Protein AF-0000000082830846 (afdb_homodimer)

Foldseek 3Di:
DWKKKKDFFFDPPCLVVCVVCVVVQVVLLVVQVVVVFWPDKDWAAPDPVDSVSDGRGMMTMGHDPDPVRVVVSVVPRSCVVVRGTPDMDMDTDDDPPPDD/DWKKKKDFFFDPPCLVVCVVCVVVQVVLLVVQVVVVFWPDKDWAAPDPVDSVSDGRGMMTMGHDPDPVRVVVSVVPRSCVVSRGTPDMDMDTDDDPPPDD

Organism: Acinetobacter baumannii (strain ATCC 19606 / DSM 30007 / JCM 6841 / CCUG 19606 / CIP 70.34 / NBRC 109757 / NCIMB 12457 / NCTC 12156 / 81) (NCBI:txid575584)

Secondary structure (DSSP, 8-state):
--EEEEEEEEPTT-HHHHHHHHHHHHHHHHHHHHTT-EEEEEEEES-TT-GGG-EEEEEEEEE-S-HHHHHHHHTT-HHHHTT-EEEEEEEEEEEEES--/--EEEEEEEEPTT-HHHHHHHHHHHHHHHHHHHHTT-EEEEEEEES-TT-GGG-EEEEEEEEE-S-HHHHHHHHTT-HHHHTT-EEEEEEEEEEEEES--

Structure (mmCIF, N/CA/C/O backbone):
data_AF-0000000082830846-model_v1
#
loop_
_entity.id
_entity.type
_entity.pdbx_description
1 polymer 'Protein YciI'
#
loop_
_atom_site.group_PDB
_atom_site.id
_atom_site.type_symbol
_atom_site.label_atom_id
_atom_site.label_alt_id
_atom_site.label_comp_id
_atom_site.label_asym_id
_atom_site.label_entity_id
_atom_site.label_seq_id
_atom_site.pdbx_PDB_ins_code
_atom_site.Cartn_x
_atom_site.Cartn_y
_atom_site.Cartn_z
_atom_site.occupancy
_atom_site.B_iso_or_equiv
_atom_site.auth_seq_id
_atom_site.auth_comp_id
_atom_site.auth_asym_id
_atom_site.auth_atom_id
_atom_site.pdbx_PD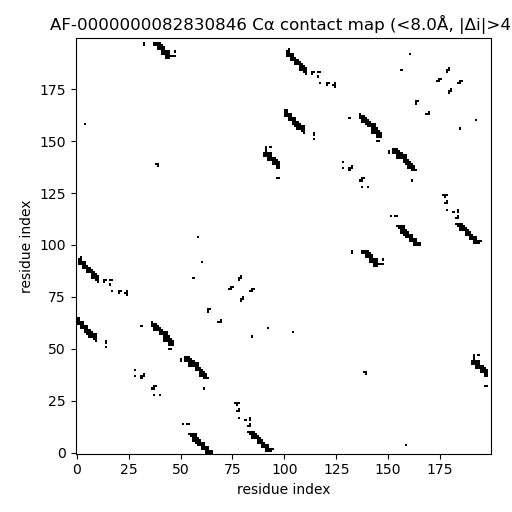B_model_num
ATOM 1 N N . MET A 1 1 ? -18.219 0.379 -0.96 1 91.88 1 MET A N 1
ATOM 2 C CA . MET A 1 1 ? -17.562 -0.748 -0.304 1 91.88 1 MET A CA 1
ATOM 3 C C . MET A 1 1 ? -16.219 -0.328 0.28 1 91.88 1 MET A C 1
ATOM 5 O O . MET A 1 1 ? -15.523 0.511 -0.295 1 91.88 1 MET A O 1
ATOM 9 N N . PRO A 1 2 ? -15.875 -0.904 1.465 1 97.12 2 PRO A N 1
ATOM 10 C CA . PRO A 1 2 ? -14.625 -0.473 2.082 1 97.12 2 PRO A CA 1
ATOM 11 C C . PRO A 1 2 ? -13.391 -0.946 1.311 1 97.12 2 PRO A C 1
ATOM 13 O O . PRO A 1 2 ? -13.469 -1.92 0.557 1 97.12 2 PRO A O 1
ATOM 16 N N . PHE A 1 3 ? -12.352 -0.237 1.434 1 98.38 3 PHE A N 1
ATOM 17 C CA . PHE A 1 3 ? -11.047 -0.616 0.893 1 98.38 3 PHE A CA 1
ATOM 18 C C . PHE A 1 3 ? -10.172 -1.23 1.977 1 98.38 3 PHE A C 1
ATOM 20 O O . PHE A 1 3 ? -10.336 -0.928 3.16 1 98.38 3 PHE A O 1
ATOM 27 N N . PHE A 1 4 ? -9.273 -2.043 1.55 1 98.88 4 PHE A N 1
ATOM 28 C CA . PHE A 1 4 ? -8.266 -2.656 2.408 1 98.88 4 PHE A CA 1
ATOM 29 C C . PHE A 1 4 ? -6.891 -2.59 1.76 1 98.88 4 PHE A C 1
ATOM 31 O O . PHE A 1 4 ? -6.77 -2.691 0.537 1 98.88 4 PHE A O 1
ATOM 38 N N . VAL A 1 5 ? -5.906 -2.465 2.562 1 98.94 5 VAL A N 1
ATOM 39 C CA . VAL A 1 5 ? -4.535 -2.625 2.094 1 98.94 5 VAL A CA 1
ATOM 40 C C . VAL A 1 5 ? -3.932 -3.898 2.686 1 98.94 5 VAL A C 1
ATOM 42 O O . VAL A 1 5 ? -4.082 -4.168 3.879 1 98.94 5 VAL A O 1
ATOM 45 N N . LEU A 1 6 ? -3.385 -4.676 1.824 1 98.94 6 LEU A N 1
ATOM 46 C CA . LEU A 1 6 ? -2.666 -5.891 2.195 1 98.94 6 LEU A CA 1
ATOM 47 C C . LEU A 1 6 ? -1.16 -5.695 2.043 1 98.94 6 LEU A C 1
ATOM 49 O O . LEU A 1 6 ? -0.681 -5.34 0.965 1 98.94 6 LEU A O 1
ATOM 53 N N . SER A 1 7 ? -0.448 -5.871 3.098 1 98.88 7 SER A N 1
ATOM 54 C CA . SER A 1 7 ? 1.007 -5.977 3.078 1 98.88 7 SER A CA 1
ATOM 55 C C . SER A 1 7 ? 1.458 -7.422 3.264 1 98.88 7 SER A C 1
ATOM 57 O O . SER A 1 7 ? 1.344 -7.977 4.359 1 98.88 7 SER A O 1
ATOM 59 N N . CYS A 1 8 ? 1.99 -7.969 2.256 1 98.88 8 CYS A N 1
ATOM 60 C CA . CYS A 1 8 ? 2.338 -9.383 2.25 1 98.88 8 CYS A CA 1
ATOM 61 C C . CYS A 1 8 ? 3.848 -9.578 2.33 1 98.88 8 CYS A C 1
ATOM 63 O O . CYS A 1 8 ? 4.602 -8.93 1.603 1 98.88 8 CYS A O 1
ATOM 65 N N . THR A 1 9 ? 4.234 -10.477 3.174 1 98.81 9 THR A N 1
ATOM 66 C CA . THR A 1 9 ? 5.648 -10.789 3.336 1 98.81 9 THR A CA 1
ATOM 67 C C . THR A 1 9 ? 5.965 -12.172 2.766 1 98.81 9 THR A C 1
ATOM 69 O O . THR A 1 9 ? 5.273 -13.148 3.068 1 98.81 9 THR A O 1
ATOM 72 N N . ASP A 1 10 ? 7.039 -12.227 1.996 1 98.75 10 ASP A N 1
ATOM 73 C CA . ASP A 1 10 ? 7.438 -13.5 1.418 1 98.75 10 ASP A CA 1
ATOM 74 C C . ASP A 1 10 ? 8.297 -14.305 2.393 1 98.75 10 ASP A C 1
ATOM 76 O O . ASP A 1 10 ? 9.109 -13.727 3.129 1 98.75 10 ASP A O 1
ATOM 80 N N . ASN A 1 11 ? 8.18 -15.656 2.328 1 98.5 11 ASN A N 1
ATOM 81 C CA . ASN A 1 11 ? 9.172 -16.547 2.912 1 98.5 11 ASN A CA 1
ATOM 82 C C . ASN A 1 11 ? 10.477 -16.516 2.121 1 98.5 11 ASN A C 1
ATOM 84 O O . ASN A 1 11 ? 10.469 -16.359 0.899 1 98.5 11 ASN A O 1
ATOM 88 N N . GLU A 1 12 ? 11.547 -16.719 2.885 1 96.75 12 GLU A N 1
ATOM 89 C CA . GLU A 1 12 ? 12.812 -16.891 2.186 1 96.75 12 GLU A CA 1
ATOM 90 C C . GLU A 1 12 ? 12.812 -18.203 1.384 1 96.75 12 GLU A C 1
ATOM 92 O O . GLU A 1 12 ? 12.148 -19.172 1.759 1 96.75 12 GLU A O 1
ATOM 97 N N . GLY A 1 13 ? 13.477 -18.219 0.254 1 96.06 13 GLY A N 1
ATOM 98 C CA . GLY A 1 13 ? 13.68 -19.422 -0.523 1 96.06 13 GLY A CA 1
ATOM 99 C C . GLY A 1 13 ? 12.469 -19.812 -1.347 1 96.06 13 GLY A C 1
ATOM 100 O O . GLY A 1 13 ? 12.312 -20.984 -1.707 1 96.06 13 GLY A O 1
ATOM 101 N N . THR A 1 14 ? 11.602 -18.875 -1.587 1 97.56 14 THR A N 1
ATOM 102 C CA . THR A 1 14 ? 10.375 -19.234 -2.293 1 97.56 14 THR A CA 1
ATOM 103 C C . THR A 1 14 ? 10.352 -18.594 -3.682 1 97.56 14 THR A C 1
ATOM 105 O O . THR A 1 14 ? 9.297 -18.562 -4.328 1 97.56 14 THR A O 1
ATOM 108 N N . LEU A 1 15 ? 11.469 -18.125 -4.133 1 97.81 15 LEU A N 1
ATOM 109 C CA . LEU A 1 15 ? 11.531 -17.406 -5.398 1 97.81 15 LEU A CA 1
ATOM 110 C C . LEU A 1 15 ? 11.023 -18.266 -6.543 1 97.81 15 LEU A C 1
ATOM 112 O O . LEU A 1 15 ? 10.188 -17.812 -7.34 1 97.81 15 LEU A O 1
ATOM 116 N N . GLU A 1 16 ? 11.516 -19.5 -6.672 1 97.5 16 GLU A N 1
ATOM 117 C CA . GLU A 1 16 ? 11.125 -20.391 -7.762 1 97.5 16 GLU A CA 1
ATOM 118 C C . GLU A 1 16 ? 9.617 -20.641 -7.746 1 97.5 16 GLU A C 1
ATOM 120 O O . GLU A 1 16 ? 8.961 -20.594 -8.789 1 97.5 16 GLU A O 1
ATOM 125 N N . LYS A 1 17 ? 9.07 -20.938 -6.574 1 97.94 17 LYS A N 1
ATOM 126 C CA . LYS A 1 17 ? 7.633 -21.156 -6.445 1 97.94 17 LYS A CA 1
ATOM 127 C C . LYS A 1 17 ? 6.852 -19.891 -6.816 1 97.94 17 LYS A C 1
ATOM 129 O O . LYS A 1 17 ? 5.82 -19.969 -7.484 1 97.94 17 LYS A O 1
ATOM 134 N N . ARG A 1 18 ? 7.281 -18.719 -6.359 1 98.44 18 ARG A N 1
ATOM 135 C CA . ARG A 1 18 ? 6.633 -17.453 -6.652 1 98.44 18 ARG A CA 1
ATOM 136 C C . ARG A 1 18 ? 6.512 -17.234 -8.156 1 98.44 18 ARG A C 1
ATOM 138 O O . ARG A 1 18 ? 5.434 -16.891 -8.656 1 98.44 18 ARG A O 1
ATOM 145 N N . LEU A 1 19 ? 7.641 -17.453 -8.844 1 97.19 19 LEU A N 1
ATOM 146 C CA . LEU A 1 19 ? 7.648 -17.25 -10.289 1 97.19 19 LEU A CA 1
ATOM 147 C C . LEU A 1 19 ? 6.742 -18.266 -10.977 1 97.19 19 LEU A C 1
ATOM 149 O O . LEU A 1 19 ? 6.078 -17.938 -11.961 1 97.19 19 LEU A O 1
ATOM 153 N N . ALA A 1 20 ? 6.727 -19.438 -10.453 1 98 20 ALA A N 1
ATOM 154 C CA . ALA A 1 20 ? 5.949 -20.516 -11.055 1 98 20 ALA A CA 1
ATOM 155 C C . ALA A 1 20 ? 4.453 -20.234 -10.977 1 98 20 ALA A C 1
ATOM 157 O O . ALA A 1 20 ? 3.709 -20.531 -11.914 1 98 20 ALA A O 1
ATOM 158 N N . VAL A 1 21 ? 3.955 -19.641 -9.898 1 98.25 21 VAL A N 1
ATOM 159 C CA . VAL A 1 21 ? 2.512 -19.5 -9.742 1 98.25 21 VAL A CA 1
ATOM 160 C C . VAL A 1 21 ? 2.109 -18.047 -9.969 1 98.25 21 VAL A C 1
ATOM 162 O O . VAL A 1 21 ? 0.935 -17.688 -9.836 1 98.25 21 VAL A O 1
ATOM 165 N N . ARG A 1 22 ? 2.992 -17.203 -10.336 1 98.19 22 ARG A N 1
ATOM 166 C CA . ARG A 1 22 ? 2.723 -15.789 -10.578 1 98.19 22 ARG A CA 1
ATOM 167 C C . ARG A 1 22 ? 1.592 -15.617 -11.586 1 98.19 22 ARG A C 1
ATOM 169 O O . ARG A 1 22 ? 0.692 -14.797 -11.383 1 98.19 22 ARG A O 1
ATOM 176 N N . PRO A 1 23 ? 1.581 -16.422 -12.727 1 98.5 23 PRO A N 1
ATOM 177 C CA . PRO A 1 23 ? 0.479 -16.219 -13.68 1 98.5 23 PRO A CA 1
ATOM 178 C C . PRO A 1 23 ? -0.892 -16.422 -13.031 1 98.5 23 PRO A C 1
ATOM 180 O O . PRO A 1 23 ? -1.822 -15.656 -13.32 1 98.5 23 PRO A O 1
ATOM 183 N N . GLN A 1 24 ? -1.045 -17.375 -12.18 1 98.62 24 GLN A N 1
ATOM 184 C CA . GLN A 1 24 ? -2.309 -17.594 -11.484 1 98.62 24 GLN A CA 1
ATOM 185 C C . GLN A 1 24 ? -2.648 -16.422 -10.578 1 98.62 24 GLN A C 1
ATOM 187 O O . GLN A 1 24 ? -3.801 -15.984 -10.523 1 98.62 24 GLN A O 1
ATOM 192 N N . HIS A 1 25 ? -1.665 -15.945 -9.828 1 98.75 25 HIS A N 1
ATOM 193 C CA . HIS A 1 25 ? -1.831 -14.789 -8.969 1 98.75 25 HIS A CA 1
ATOM 194 C C . HIS A 1 25 ? -2.283 -13.57 -9.758 1 98.75 25 HIS A C 1
ATOM 196 O O . HIS A 1 25 ? -3.242 -12.891 -9.383 1 98.75 25 HIS A O 1
ATOM 202 N N . ILE A 1 26 ? -1.667 -13.305 -10.844 1 98.69 26 ILE A N 1
ATOM 203 C CA . ILE A 1 26 ? -1.955 -12.141 -11.672 1 98.69 26 ILE A CA 1
ATOM 204 C C . ILE A 1 26 ? -3.363 -12.25 -12.25 1 98.69 26 ILE A C 1
ATOM 206 O O . ILE A 1 26 ? -4.078 -11.25 -12.359 1 98.69 26 ILE A O 1
ATOM 210 N N . GLU A 1 27 ? -3.738 -13.445 -12.672 1 98.62 27 GLU A N 1
ATOM 211 C CA . GLU A 1 27 ? -5.082 -13.648 -13.203 1 98.62 27 GLU A CA 1
ATOM 212 C C . GLU A 1 27 ? -6.145 -13.258 -12.18 1 98.62 27 GLU A C 1
ATOM 214 O O . GLU A 1 27 ? -7.16 -12.656 -12.531 1 98.62 27 GLU A O 1
ATOM 219 N N . ARG A 1 28 ? -5.973 -13.633 -10.984 1 98.62 28 ARG A N 1
ATOM 220 C CA . ARG A 1 28 ? -6.914 -13.281 -9.922 1 98.62 28 ARG A CA 1
ATOM 221 C C . ARG A 1 28 ? -6.969 -11.766 -9.727 1 98.62 28 ARG A C 1
ATOM 223 O O . ARG A 1 28 ? -8.047 -11.203 -9.523 1 98.62 28 ARG A O 1
ATOM 230 N N . LEU A 1 29 ? -5.809 -11.125 -9.727 1 98.69 29 LEU A N 1
ATOM 231 C CA . LEU A 1 29 ? -5.77 -9.672 -9.617 1 98.69 29 LEU A CA 1
ATOM 232 C C . LEU A 1 29 ? -6.445 -9.008 -10.812 1 98.69 29 LEU A C 1
ATOM 234 O O . LEU A 1 29 ? -7.137 -8 -10.664 1 98.69 29 LEU A O 1
ATOM 238 N N . GLN A 1 30 ? -6.246 -9.617 -12.016 1 98.75 30 GLN A N 1
ATOM 239 C CA . GLN A 1 30 ? -6.902 -9.102 -13.211 1 98.75 30 GLN A CA 1
ATOM 240 C C . GLN A 1 30 ? -8.422 -9.141 -13.07 1 98.75 30 GLN A C 1
ATOM 242 O O . GLN A 1 30 ? -9.117 -8.211 -13.484 1 98.75 30 GLN A O 1
ATOM 247 N N . LYS A 1 31 ? -8.922 -10.211 -12.555 1 98.5 31 LYS A N 1
ATOM 248 C CA . LYS A 1 31 ? -10.359 -10.32 -12.336 1 98.5 31 LYS A CA 1
ATOM 249 C C . LYS A 1 31 ? -10.859 -9.211 -11.406 1 98.5 31 LYS A C 1
ATOM 251 O O . LYS A 1 31 ? -11.883 -8.578 -11.68 1 98.5 31 LYS A O 1
ATOM 256 N N . LEU A 1 32 ? -10.164 -8.984 -10.281 1 98.31 32 LEU A N 1
ATOM 257 C CA . LEU A 1 32 ? -10.523 -7.898 -9.383 1 98.31 32 LEU A CA 1
ATOM 258 C C . LEU A 1 32 ? -10.492 -6.559 -10.109 1 98.31 32 LEU A C 1
ATOM 260 O O . LEU A 1 32 ? -11.367 -5.715 -9.898 1 98.31 32 LEU A O 1
ATOM 264 N N . ASP A 1 33 ? -9.477 -6.402 -10.891 1 98.38 33 ASP A N 1
ATOM 265 C CA . ASP A 1 33 ? -9.328 -5.16 -11.641 1 98.38 33 ASP A CA 1
ATOM 266 C C . ASP A 1 33 ? -10.492 -4.961 -12.609 1 98.38 33 ASP A C 1
ATOM 268 O O . ASP A 1 33 ? -11.055 -3.867 -12.695 1 98.38 33 ASP A O 1
ATOM 272 N N . ASP A 1 34 ? -10.859 -6.047 -13.289 1 98.31 34 ASP A N 1
ATOM 273 C CA . ASP A 1 34 ? -11.977 -6.008 -14.234 1 98.31 34 ASP A CA 1
ATOM 274 C C . ASP A 1 34 ? -13.273 -5.613 -13.539 1 98.31 34 ASP A C 1
ATOM 276 O O . ASP A 1 34 ? -14.141 -4.984 -14.141 1 98.31 34 ASP A O 1
ATOM 280 N N . GLU A 1 35 ? -13.398 -5.953 -12.352 1 98.06 35 GLU A N 1
ATOM 281 C CA . GLU A 1 35 ? -14.586 -5.656 -11.57 1 98.06 35 GLU A CA 1
ATOM 282 C C . GLU A 1 35 ? -14.516 -4.258 -10.961 1 98.06 35 GLU A C 1
ATOM 284 O O . GLU A 1 35 ? -15.453 -3.818 -10.281 1 98.06 35 GLU A O 1
ATOM 289 N N . GLY A 1 36 ? -13.406 -3.588 -11.125 1 97.25 36 GLY A N 1
ATOM 290 C CA . GLY A 1 36 ? -13.227 -2.252 -10.578 1 97.25 36 GLY A CA 1
ATOM 291 C C . GLY A 1 36 ? -12.922 -2.252 -9.086 1 97.25 36 GLY A C 1
ATOM 292 O O . GLY A 1 36 ? -13.148 -1.249 -8.406 1 97.25 36 GLY A O 1
ATOM 293 N N . ARG A 1 37 ? -12.391 -3.369 -8.547 1 98.44 37 ARG A N 1
ATOM 294 C CA . ARG A 1 37 ? -12.227 -3.516 -7.102 1 98.44 37 ARG A CA 1
ATOM 295 C C . ARG A 1 37 ? -10.75 -3.531 -6.719 1 98.44 37 ARG A C 1
ATOM 297 O O . ARG A 1 37 ? -10.398 -3.895 -5.594 1 98.44 37 ARG A O 1
ATOM 304 N N . LEU A 1 38 ? -9.875 -3.289 -7.648 1 98.75 38 LEU A N 1
ATOM 305 C CA . LEU A 1 38 ? -8.43 -3.23 -7.422 1 98.75 38 LEU A CA 1
ATOM 306 C C . LEU A 1 38 ? -7.902 -1.818 -7.656 1 98.75 38 LEU A C 1
ATOM 308 O O . LEU A 1 38 ? -7.953 -1.308 -8.773 1 98.75 38 LEU A O 1
ATOM 312 N N . VAL A 1 39 ? -7.418 -1.24 -6.602 1 98.69 39 VAL A N 1
ATOM 313 C CA . VAL A 1 39 ? -6.898 0.119 -6.703 1 98.69 39 VAL A CA 1
ATOM 314 C C . VAL A 1 39 ? -5.453 0.086 -7.191 1 98.69 39 VAL A C 1
ATOM 316 O O . VAL A 1 39 ? -5.078 0.837 -8.094 1 98.69 39 VAL A O 1
ATOM 319 N N . ALA A 1 40 ? -4.637 -0.802 -6.598 1 98.81 40 ALA A N 1
ATOM 320 C CA . ALA A 1 40 ? -3.23 -0.958 -6.953 1 98.81 40 ALA A CA 1
ATOM 321 C C . ALA A 1 40 ? -2.684 -2.295 -6.457 1 98.81 40 ALA A C 1
ATOM 323 O O . ALA A 1 40 ? -3.141 -2.818 -5.438 1 98.81 40 ALA A O 1
ATOM 324 N N . ALA A 1 41 ? -1.771 -2.781 -7.086 1 98.88 41 ALA A N 1
ATOM 325 C CA . ALA A 1 41 ? -1.082 -4.004 -6.691 1 98.88 41 ALA A CA 1
ATOM 326 C C . ALA A 1 41 ? 0.31 -4.078 -7.312 1 98.88 41 ALA A C 1
ATOM 328 O O . ALA A 1 41 ? 0.504 -3.672 -8.461 1 98.88 41 ALA A O 1
ATOM 329 N N . GLY A 1 42 ? 1.259 -4.676 -6.617 1 98.62 42 GLY A N 1
ATOM 330 C CA . GLY A 1 42 ? 2.609 -4.859 -7.121 1 98.62 42 GLY A CA 1
ATOM 331 C C . GLY A 1 42 ? 3.51 -5.609 -6.156 1 98.62 42 GLY A C 1
ATOM 332 O O . GLY A 1 42 ? 3.174 -5.77 -4.98 1 98.62 42 GLY A O 1
ATOM 333 N N . ALA A 1 43 ? 4.598 -6.043 -6.676 1 98.5 43 ALA A N 1
ATOM 334 C CA . ALA A 1 43 ? 5.602 -6.738 -5.875 1 98.5 43 ALA A CA 1
ATOM 335 C C . ALA A 1 43 ? 6.641 -5.766 -5.328 1 98.5 43 ALA A C 1
ATOM 337 O O . ALA A 1 43 ? 6.793 -4.656 -5.848 1 98.5 43 ALA A O 1
ATOM 338 N N . MET A 1 44 ? 7.32 -6.152 -4.254 1 98.75 44 MET A N 1
ATOM 339 C CA . MET A 1 44 ? 8.414 -5.395 -3.65 1 98.75 44 MET A CA 1
ATOM 340 C C . MET A 1 44 ? 9.734 -6.133 -3.799 1 98.75 44 MET A C 1
ATOM 342 O O . MET A 1 44 ? 10.148 -6.863 -2.896 1 98.75 44 MET A O 1
ATOM 346 N N . PRO A 1 45 ? 10.414 -5.902 -4.871 1 98.44 45 PRO A N 1
ATOM 347 C CA . PRO A 1 45 ? 11.672 -6.625 -5.105 1 98.44 45 PRO A CA 1
ATOM 348 C C . PRO A 1 45 ? 12.781 -6.199 -4.156 1 98.44 45 PRO A C 1
ATOM 350 O O . PRO A 1 45 ? 12.891 -5.02 -3.807 1 98.44 45 PRO A O 1
ATOM 353 N N . LYS A 1 46 ? 13.656 -7.098 -3.789 1 98.12 46 LYS A N 1
ATOM 354 C CA . LYS A 1 46 ? 14.812 -6.789 -2.951 1 98.12 46 LYS A CA 1
ATOM 355 C C . LYS A 1 46 ? 15.852 -5.98 -3.723 1 98.12 46 LYS A C 1
ATOM 357 O O . LYS A 1 46 ? 16.547 -5.137 -3.148 1 98.12 46 LYS A O 1
ATOM 362 N N . ASP A 1 47 ? 15.891 -6.312 -5.062 1 95.88 47 ASP A N 1
ATOM 363 C CA . ASP A 1 47 ? 16.688 -5.57 -6.035 1 95.88 47 ASP A CA 1
ATOM 364 C C . ASP A 1 47 ? 15.906 -5.332 -7.324 1 95.88 47 ASP A C 1
ATOM 366 O O . ASP A 1 47 ? 15.641 -6.27 -8.078 1 95.88 47 ASP A O 1
ATOM 370 N N . PRO A 1 48 ? 15.57 -4.102 -7.574 1 92.56 48 PRO A N 1
ATOM 371 C CA . PRO A 1 48 ? 14.758 -3.811 -8.758 1 92.56 48 PRO A CA 1
ATOM 372 C C . PRO A 1 48 ? 15.453 -4.199 -10.062 1 92.56 48 PRO A C 1
ATOM 374 O O . PRO A 1 48 ? 14.797 -4.359 -11.094 1 92.56 48 PRO A O 1
ATOM 377 N N . ASN A 1 49 ? 16.719 -4.359 -9.961 1 91.94 49 ASN A N 1
ATOM 378 C CA . ASN A 1 49 ? 17.469 -4.645 -11.18 1 91.94 49 ASN A CA 1
ATOM 379 C C . ASN A 1 49 ? 17.812 -6.129 -11.297 1 91.94 49 ASN A C 1
ATOM 381 O O . ASN A 1 49 ? 18.406 -6.559 -12.281 1 91.94 49 ASN A O 1
ATOM 385 N N . ASP A 1 50 ? 17.406 -6.945 -10.281 1 94.25 50 ASP A N 1
ATOM 386 C CA . ASP A 1 50 ? 17.719 -8.375 -10.273 1 94.25 50 ASP A CA 1
ATOM 387 C C . ASP A 1 50 ? 16.562 -9.18 -9.68 1 94.25 50 ASP A C 1
ATOM 389 O O . ASP A 1 50 ? 16.5 -9.398 -8.469 1 94.25 50 ASP A O 1
ATOM 393 N N . PRO A 1 51 ? 15.75 -9.711 -10.508 1 88.31 51 PRO A N 1
ATOM 394 C CA . PRO A 1 51 ? 14.625 -10.5 -10.008 1 88.31 51 PRO A CA 1
ATOM 395 C C . PRO A 1 51 ? 15.062 -11.719 -9.203 1 88.31 51 PRO A C 1
ATOM 397 O O . PRO A 1 51 ? 14.305 -12.234 -8.375 1 88.31 51 PRO A O 1
ATOM 400 N N . GLN A 1 52 ? 16.25 -12.156 -9.406 1 94.31 52 GLN A N 1
ATOM 401 C CA . GLN A 1 52 ? 16.734 -13.359 -8.719 1 94.31 52 GLN A CA 1
ATOM 402 C C . GLN A 1 52 ? 17.062 -13.055 -7.262 1 94.31 52 GLN A C 1
ATOM 404 O O . GLN A 1 52 ? 17.234 -13.977 -6.461 1 94.31 52 GLN A O 1
ATOM 409 N N . ALA A 1 53 ? 17.141 -11.789 -6.965 1 96.69 53 ALA A N 1
ATOM 410 C CA . ALA A 1 53 ? 17.422 -11.414 -5.578 1 96.69 53 ALA A CA 1
ATOM 411 C C . ALA A 1 53 ? 16.219 -11.703 -4.684 1 96.69 53 ALA A C 1
ATOM 413 O O . ALA A 1 53 ? 16.328 -11.688 -3.457 1 96.69 53 ALA A O 1
ATOM 414 N N . GLY A 1 54 ? 15.07 -11.883 -5.285 1 97.56 54 GLY A N 1
ATOM 415 C CA . GLY A 1 54 ? 13.875 -12.211 -4.527 1 97.56 54 GLY A CA 1
ATOM 416 C C . GLY A 1 54 ? 13.016 -11 -4.215 1 97.56 54 GLY A C 1
ATOM 417 O O . GLY A 1 54 ? 13.211 -9.93 -4.789 1 97.56 54 GLY A O 1
ATOM 418 N N . PHE A 1 55 ? 12.102 -11.25 -3.391 1 98.56 55 PHE A N 1
ATOM 419 C CA . PHE A 1 55 ? 11.109 -10.227 -3.061 1 98.56 55 PHE A CA 1
ATOM 420 C C . PHE A 1 55 ? 10.914 -10.133 -1.553 1 98.56 55 PHE A C 1
ATOM 422 O O . PHE A 1 55 ? 10.961 -11.148 -0.852 1 98.56 55 PHE A O 1
ATOM 429 N N . TYR A 1 56 ? 10.648 -8.93 -1.121 1 98.69 56 TYR A N 1
ATOM 430 C CA . TYR A 1 56 ? 10.18 -8.742 0.249 1 98.69 56 TYR A CA 1
ATOM 431 C C . TYR A 1 5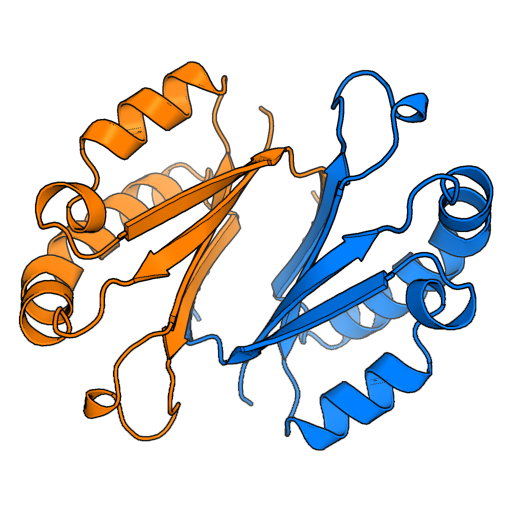6 ? 8.75 -9.234 0.405 1 98.69 56 TYR A C 1
ATOM 433 O O . TYR A 1 56 ? 8.352 -9.688 1.48 1 98.69 56 TYR A O 1
ATOM 441 N N . GLY A 1 57 ? 7.98 -9.102 -0.643 1 98.69 57 GLY A N 1
ATOM 442 C CA . GLY A 1 57 ? 6.555 -9.391 -0.654 1 98.69 57 GLY A CA 1
ATOM 443 C C . GLY A 1 57 ? 5.781 -8.555 -1.65 1 98.69 57 GLY A C 1
ATOM 444 O O . GLY A 1 57 ? 6.266 -8.281 -2.75 1 98.69 57 GLY A O 1
ATOM 445 N N . SER A 1 58 ? 4.535 -8.219 -1.28 1 98.88 58 SER A N 1
ATOM 446 C CA . SER A 1 58 ? 3.633 -7.492 -2.166 1 98.88 58 SER A CA 1
ATOM 447 C C . SER A 1 58 ? 2.744 -6.535 -1.383 1 98.88 58 SER A C 1
ATOM 449 O O . SER A 1 58 ? 2.531 -6.715 -0.182 1 98.88 58 SER A O 1
ATOM 451 N N . THR A 1 59 ? 2.363 -5.59 -2.031 1 98.94 59 THR A N 1
ATOM 452 C CA . THR A 1 59 ? 1.308 -4.715 -1.536 1 98.94 59 THR A CA 1
ATOM 453 C C . THR A 1 59 ? 0.133 -4.68 -2.508 1 98.94 59 THR A C 1
ATOM 455 O O . THR A 1 59 ? 0.327 -4.586 -3.723 1 98.94 59 THR A O 1
ATOM 458 N N . MET A 1 60 ? -1.092 -4.766 -1.972 1 98.94 60 MET A N 1
ATOM 459 C CA . MET A 1 60 ? -2.326 -4.66 -2.744 1 98.94 60 MET A CA 1
ATOM 460 C C . MET A 1 60 ? -3.34 -3.773 -2.027 1 98.94 60 MET A C 1
ATOM 462 O O . MET A 1 60 ? -3.473 -3.84 -0.804 1 98.94 60 MET A O 1
ATOM 466 N N . ILE A 1 61 ? -4.039 -2.986 -2.719 1 98.94 61 ILE A N 1
ATOM 467 C CA . ILE A 1 61 ? -5.164 -2.209 -2.217 1 98.94 61 ILE A CA 1
ATOM 468 C C . ILE A 1 61 ? -6.441 -2.615 -2.951 1 98.94 61 ILE A C 1
ATOM 470 O O . ILE A 1 61 ? -6.562 -2.41 -4.16 1 98.94 61 ILE A O 1
ATOM 474 N N . VAL A 1 62 ? -7.359 -3.121 -2.215 1 98.88 62 VAL A N 1
ATOM 475 C CA . VAL A 1 62 ? -8.5 -3.799 -2.824 1 98.88 62 VAL A CA 1
ATOM 476 C C . VAL A 1 62 ? -9.797 -3.332 -2.162 1 98.88 62 VAL A C 1
ATOM 478 O O . VAL A 1 62 ? -9.766 -2.766 -1.066 1 98.88 62 VAL A O 1
ATOM 481 N N . GLU A 1 63 ? -10.852 -3.549 -2.881 1 98.62 63 GLU A N 1
ATOM 482 C CA . GLU A 1 63 ? -12.188 -3.225 -2.4 1 98.62 63 GLU A CA 1
ATOM 483 C C . GLU A 1 63 ? -13.031 -4.484 -2.217 1 98.62 63 GLU A C 1
ATOM 485 O O . GLU A 1 63 ? -13.125 -5.312 -3.125 1 98.62 63 GLU A O 1
ATOM 490 N N . PHE A 1 64 ? -13.578 -4.707 -1.044 1 98.5 64 PHE A N 1
ATOM 491 C CA . PHE A 1 64 ? -14.492 -5.805 -0.737 1 98.5 64 PHE A CA 1
ATOM 492 C C . PHE A 1 64 ? -15.641 -5.324 0.145 1 98.5 64 PHE A C 1
ATOM 494 O O . PHE A 1 64 ? -15.477 -4.387 0.927 1 98.5 64 PHE A O 1
ATOM 501 N N . ASP A 1 65 ? -16.75 -6.027 0.107 1 97.88 65 ASP A N 1
ATOM 502 C CA . ASP A 1 65 ? -17.938 -5.645 0.876 1 97.88 65 ASP A CA 1
ATOM 503 C C . ASP A 1 65 ? -17.672 -5.738 2.377 1 97.88 65 ASP A C 1
ATOM 505 O O . ASP A 1 65 ? -18.172 -4.93 3.156 1 97.88 65 ASP A O 1
ATOM 509 N N . THR A 1 66 ? -16.938 -6.812 2.736 1 97.56 66 THR A N 1
ATOM 510 C CA . THR A 1 66 ? -16.609 -7.051 4.141 1 97.56 66 THR A CA 1
ATOM 511 C C . THR A 1 66 ? -15.219 -7.641 4.289 1 97.56 66 THR A C 1
ATOM 513 O O . THR A 1 66 ? -14.633 -8.125 3.316 1 97.56 66 THR A O 1
ATOM 516 N N . ARG A 1 67 ? -14.703 -7.566 5.477 1 97.56 67 ARG A N 1
ATOM 517 C CA . ARG A 1 67 ? -13.438 -8.227 5.789 1 97.56 67 ARG A CA 1
ATOM 518 C C . ARG A 1 67 ? -13.539 -9.734 5.578 1 97.56 67 ARG A C 1
ATOM 520 O O . ARG A 1 67 ? -12.586 -10.367 5.129 1 97.56 67 ARG A O 1
ATOM 527 N N . GLU A 1 68 ? -14.672 -10.312 5.941 1 98.19 68 GLU A N 1
ATOM 528 C CA . GLU A 1 68 ? -14.883 -11.742 5.766 1 98.19 68 GLU A CA 1
ATOM 529 C C . GLU A 1 68 ? -14.828 -12.133 4.289 1 98.19 68 GLU A C 1
ATOM 531 O O . GLU A 1 68 ? -14.297 -13.188 3.938 1 98.19 68 GLU A O 1
ATOM 536 N N . ALA A 1 69 ? -15.398 -11.289 3.441 1 98.56 69 ALA A N 1
ATOM 537 C CA . ALA A 1 69 ? -15.359 -11.547 2.004 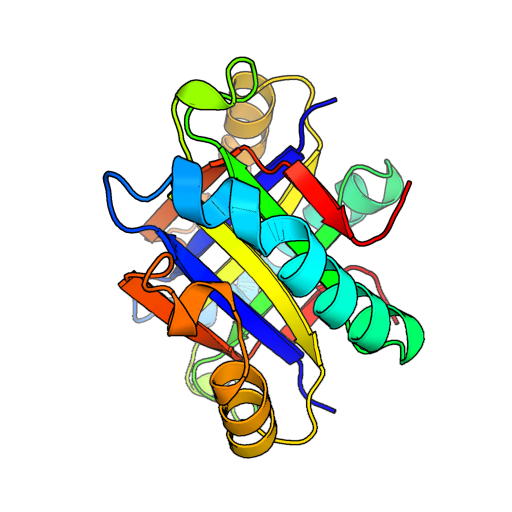1 98.56 69 ALA A CA 1
ATOM 538 C C . ALA A 1 69 ? -13.93 -11.531 1.485 1 98.56 69 ALA A C 1
ATOM 540 O O . ALA A 1 69 ? -13.555 -12.359 0.644 1 98.56 69 ALA A O 1
ATOM 541 N N . LEU A 1 70 ? -13.109 -10.633 1.989 1 98.69 70 LEU A N 1
ATOM 542 C CA . LEU A 1 70 ? -11.703 -10.57 1.628 1 98.69 70 LEU A CA 1
ATOM 543 C C . LEU A 1 70 ? -10.969 -11.828 2.092 1 98.69 70 LEU A C 1
ATOM 545 O O . LEU A 1 70 ? -10.156 -12.391 1.35 1 98.69 70 LEU A O 1
ATOM 549 N N . ASP A 1 71 ? -11.297 -12.258 3.305 1 98.31 71 ASP A N 1
ATOM 550 C CA . ASP A 1 71 ? -10.656 -13.461 3.838 1 98.31 71 ASP A CA 1
ATOM 551 C C . ASP A 1 71 ? -10.984 -14.68 2.982 1 98.31 71 ASP A C 1
ATOM 553 O O . ASP A 1 71 ? -10.125 -15.531 2.748 1 98.31 71 ASP A O 1
ATOM 557 N N . GLU A 1 72 ? -12.211 -14.742 2.566 1 98.31 72 GLU A N 1
ATOM 558 C CA . GLU A 1 72 ? -12.602 -15.836 1.68 1 98.31 72 GLU A CA 1
ATOM 559 C C . GLU A 1 72 ? -11.805 -15.797 0.375 1 98.31 72 GLU A C 1
ATOM 561 O O . GLU A 1 72 ? -11.383 -16.828 -0.133 1 98.31 72 GLU A O 1
ATOM 566 N N . TRP A 1 73 ? -11.695 -14.625 -0.124 1 98.62 73 TRP A N 1
ATOM 567 C CA . TRP A 1 73 ? -10.914 -14.445 -1.346 1 98.62 73 TRP A CA 1
ATOM 568 C C . TRP A 1 73 ? -9.469 -14.875 -1.138 1 98.62 73 TRP A C 1
ATOM 570 O O . TRP A 1 73 ? -8.883 -15.547 -1.993 1 98.62 73 TRP A O 1
ATOM 580 N N . LEU A 1 74 ? -8.867 -14.58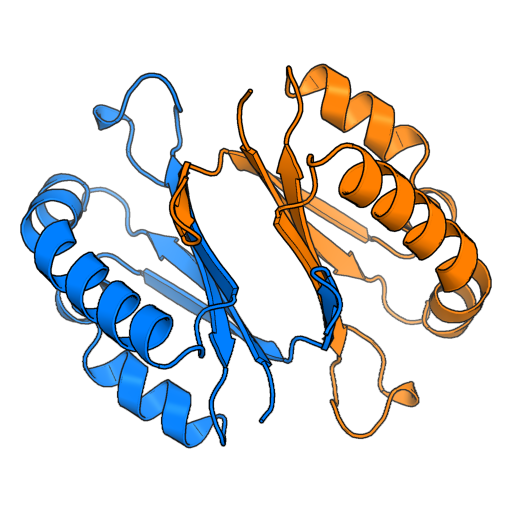6 0.01 1 98.44 74 LEU A N 1
ATOM 581 C CA . LEU A 1 74 ? -7.469 -14.875 0.33 1 98.44 74 LEU A CA 1
ATOM 582 C C . LEU A 1 74 ? -7.242 -16.375 0.458 1 98.44 74 LEU A C 1
ATOM 584 O O . LEU A 1 74 ? -6.129 -16.859 0.229 1 98.44 74 LEU A O 1
ATOM 588 N N . LYS A 1 75 ? -8.289 -17.094 0.833 1 98 75 LYS A N 1
ATOM 589 C CA . LYS A 1 75 ? -8.164 -18.547 0.979 1 98 75 LYS A CA 1
ATOM 590 C C . LYS A 1 75 ? -7.762 -19.188 -0.341 1 98 75 LYS A C 1
ATOM 592 O O . LYS A 1 75 ? -7.172 -20.281 -0.351 1 98 75 LYS A O 1
ATOM 597 N N . GLU A 1 76 ? -8.039 -18.531 -1.376 1 98.19 76 GLU A N 1
ATOM 598 C CA . GLU A 1 76 ? -7.777 -19.094 -2.697 1 98.19 76 GLU A CA 1
ATOM 599 C C . GLU A 1 76 ? -6.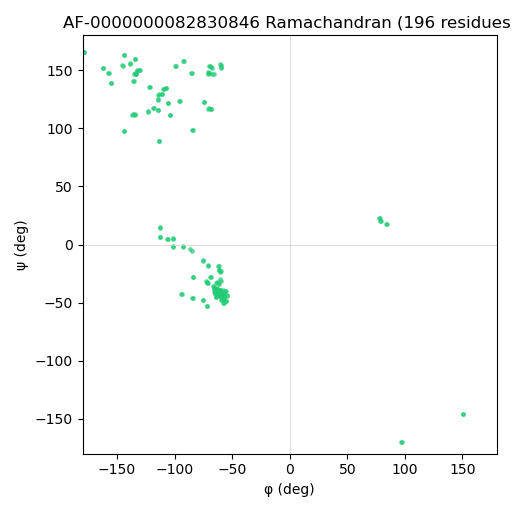508 -18.516 -3.309 1 98.19 76 GLU A C 1
ATOM 601 O O . GLU A 1 76 ? -6.184 -18.797 -4.465 1 98.19 76 GLU A O 1
ATOM 606 N N . GLU A 1 77 ? -5.789 -17.703 -2.564 1 98.62 77 GLU A N 1
ATOM 607 C CA . GLU A 1 77 ? -4.598 -17.016 -3.055 1 98.62 77 GLU A CA 1
ATOM 608 C C . GLU A 1 77 ? -3.449 -18 -3.277 1 98.62 77 GLU A C 1
ATOM 610 O O . GLU A 1 77 ? -2.934 -18.578 -2.324 1 98.62 77 GLU A O 1
ATOM 615 N N . PRO A 1 78 ? -3.004 -18.125 -4.527 1 98.62 78 PRO A N 1
ATOM 616 C CA . PRO A 1 78 ? -1.938 -19.078 -4.84 1 98.62 78 PRO A CA 1
ATOM 617 C C . PRO A 1 78 ? -0.674 -18.844 -4.016 1 98.62 78 PRO A C 1
ATOM 619 O O . PRO A 1 78 ? -0.027 -19.797 -3.584 1 98.62 78 PRO A O 1
ATOM 622 N N . PHE A 1 79 ? -0.248 -17.578 -3.768 1 98.81 79 PHE A N 1
ATOM 623 C CA . PHE A 1 79 ? 0.963 -17.266 -3.021 1 98.81 79 PHE A CA 1
ATOM 624 C C . PHE A 1 79 ? 0.85 -17.75 -1.578 1 98.81 79 PHE A C 1
ATOM 626 O O . PHE A 1 79 ? 1.845 -18.141 -0.972 1 98.81 79 PHE A O 1
ATOM 633 N N . LEU A 1 80 ? -0.354 -17.719 -1.046 1 97.94 80 LEU A N 1
ATOM 634 C CA . LEU A 1 80 ? -0.573 -18.234 0.299 1 97.94 80 LEU A CA 1
ATOM 635 C C . LEU A 1 80 ? -0.562 -19.766 0.298 1 97.94 80 LEU A C 1
ATOM 637 O O . LEU A 1 80 ? 0.126 -20.375 1.111 1 97.94 80 LEU A O 1
ATOM 641 N N . LYS A 1 81 ? -1.261 -20.375 -0.604 1 97.81 81 LYS A N 1
ATOM 642 C CA . LYS A 1 81 ? -1.416 -21.828 -0.686 1 97.81 81 LYS A CA 1
ATOM 643 C C . LYS A 1 81 ? -0.071 -22.5 -0.915 1 97.81 81 LYS A C 1
ATOM 645 O O . LYS A 1 81 ? 0.174 -23.594 -0.391 1 97.81 81 LYS A O 1
ATOM 650 N N . GLU A 1 82 ? 0.786 -21.859 -1.645 1 98.19 82 GLU A N 1
ATOM 651 C CA . GLU A 1 82 ? 2.068 -22.469 -1.988 1 98.19 82 GLU A CA 1
ATOM 652 C C . GLU A 1 82 ? 3.146 -22.078 -0.978 1 98.19 82 GLU A C 1
ATOM 654 O O . GLU A 1 82 ? 4.32 -22.406 -1.165 1 98.19 82 GLU A O 1
ATOM 659 N N . GLY A 1 83 ? 2.783 -21.266 -0.001 1 98 83 GLY A N 1
ATOM 660 C CA . GLY A 1 83 ? 3.695 -20.953 1.087 1 98 83 GLY A CA 1
ATOM 661 C C . GLY A 1 83 ? 4.656 -19.828 0.754 1 98 83 GLY A C 1
ATOM 662 O O . GLY A 1 83 ? 5.738 -19.734 1.333 1 98 83 GLY A O 1
ATOM 663 N N . ILE A 1 84 ? 4.367 -19.062 -0.242 1 98.81 84 ILE A N 1
ATOM 664 C CA . ILE A 1 84 ? 5.203 -17.906 -0.594 1 98.81 84 ILE A CA 1
ATOM 665 C C . ILE A 1 84 ? 5.023 -16.812 0.445 1 98.81 84 ILE A C 1
ATOM 667 O O . ILE A 1 84 ? 6.004 -16.312 1.012 1 98.81 84 ILE A O 1
ATOM 671 N N . TYR A 1 85 ? 3.748 -16.453 0.673 1 98.75 85 TYR A N 1
ATOM 672 C CA . TYR A 1 85 ? 3.49 -15.484 1.739 1 98.75 85 TYR A CA 1
ATOM 673 C C . TYR A 1 85 ? 3.645 -16.141 3.109 1 98.75 85 TYR A C 1
ATOM 675 O O . TYR A 1 85 ? 2.975 -17.125 3.41 1 98.75 85 TYR A O 1
ATOM 683 N N . SER A 1 86 ? 4.496 -15.609 3.895 1 98.5 86 SER A N 1
ATOM 684 C CA . SER A 1 86 ? 4.625 -16.031 5.285 1 98.5 86 SER A CA 1
ATOM 685 C C . SER A 1 86 ? 3.607 -15.328 6.176 1 98.5 86 SER A C 1
ATOM 687 O O . SER A 1 86 ? 3.227 -15.852 7.227 1 98.5 86 SER A O 1
ATOM 689 N N . HIS A 1 87 ? 3.209 -14.102 5.75 1 98.25 87 HIS A N 1
ATOM 690 C CA . HIS A 1 87 ? 2.305 -13.258 6.52 1 98.25 87 HIS A CA 1
ATOM 691 C C . HIS A 1 87 ? 1.568 -12.273 5.617 1 98.25 87 HIS A C 1
ATOM 693 O O . HIS A 1 87 ? 2.158 -11.711 4.691 1 98.25 87 HIS A O 1
ATOM 699 N N . VAL A 1 88 ? 0.323 -12.109 5.895 1 98.62 88 VAL A N 1
ATOM 700 C CA . VAL A 1 88 ? -0.482 -11.078 5.254 1 98.62 88 VAL A CA 1
ATOM 701 C C . VAL A 1 88 ? -1.099 -10.172 6.312 1 98.62 88 VAL A C 1
ATOM 703 O O . VAL A 1 88 ? -1.923 -10.609 7.117 1 98.62 88 VAL A O 1
ATOM 706 N N . ASP A 1 89 ? -0.704 -8.945 6.316 1 98.69 89 ASP A N 1
ATOM 707 C CA . ASP A 1 89 ? -1.299 -7.941 7.199 1 98.69 89 ASP A CA 1
ATOM 708 C C . ASP A 1 89 ? -2.387 -7.152 6.473 1 98.69 89 ASP A C 1
ATOM 710 O O . ASP A 1 89 ? -2.137 -6.562 5.422 1 98.69 89 ASP A O 1
ATOM 714 N N . VAL A 1 90 ? -3.564 -7.141 6.996 1 98.75 90 VAL A N 1
ATOM 715 C CA . VAL A 1 90 ? -4.691 -6.449 6.379 1 98.75 90 VAL A CA 1
ATOM 716 C C . VAL A 1 90 ? -5.133 -5.285 7.266 1 98.75 90 VAL A C 1
ATOM 718 O O . VAL A 1 90 ? -5.367 -5.465 8.461 1 98.75 90 VAL A O 1
ATOM 721 N N . LYS A 1 91 ? -5.25 -4.141 6.738 1 98.62 91 LYS A N 1
ATOM 722 C CA . LYS A 1 91 ? -5.777 -2.971 7.438 1 98.62 91 LYS A CA 1
ATOM 723 C C . LYS A 1 91 ? -6.855 -2.279 6.609 1 98.62 91 LYS A C 1
ATOM 725 O O . LYS A 1 91 ? -6.828 -2.324 5.379 1 98.62 91 LYS A O 1
ATOM 730 N N . PRO A 1 92 ? -7.836 -1.627 7.328 1 98.56 92 PRO A N 1
ATOM 731 C CA . PRO A 1 92 ? -8.727 -0.743 6.574 1 98.56 92 PRO A CA 1
ATOM 732 C C . PRO A 1 92 ? -7.98 0.382 5.863 1 98.56 92 PRO A C 1
ATOM 734 O O . PRO A 1 92 ? -6.91 0.796 6.312 1 98.56 92 PRO A O 1
ATOM 737 N N . PHE A 1 93 ? -8.508 0.81 4.84 1 98.69 93 PHE A N 1
ATOM 738 C CA . PHE A 1 93 ? -7.867 1.825 4.016 1 98.69 93 PHE A CA 1
ATOM 739 C C . PHE A 1 93 ? -8.859 2.918 3.631 1 98.69 93 PHE A C 1
ATOM 741 O O . PHE A 1 93 ? -9.867 2.645 2.977 1 98.69 93 PHE A O 1
ATOM 748 N N . ASN A 1 94 ? -8.695 4.09 4.129 1 97.5 94 ASN A N 1
ATOM 749 C CA . ASN A 1 94 ? -9.414 5.27 3.646 1 97.5 94 ASN A CA 1
ATOM 750 C C . ASN A 1 94 ? -8.719 5.891 2.439 1 97.5 94 ASN A C 1
ATOM 752 O O . ASN A 1 94 ? -7.773 6.668 2.592 1 97.5 94 ASN A O 1
ATOM 756 N N . LYS A 1 95 ? -9.227 5.559 1.315 1 98.25 95 LYS A N 1
ATOM 757 C CA . LYS A 1 95 ? -8.594 5.965 0.064 1 98.25 95 LYS A CA 1
ATOM 758 C C . LYS A 1 95 ? -8.703 7.473 -0.142 1 98.25 95 LYS A C 1
ATOM 760 O O . LYS A 1 95 ? -9.805 8.008 -0.318 1 98.25 95 LYS A O 1
ATOM 765 N N . ALA A 1 96 ? -7.609 8.117 -0.163 1 98.38 96 ALA A N 1
ATOM 766 C CA . ALA A 1 96 ? -7.559 9.547 -0.475 1 98.38 96 ALA A CA 1
ATOM 767 C C . ALA A 1 96 ? -7.293 9.773 -1.96 1 98.38 96 ALA A C 1
ATOM 769 O O . ALA A 1 96 ? -7.852 10.695 -2.562 1 98.38 96 ALA A O 1
ATOM 770 N N . PHE A 1 97 ? -6.32 8.945 -2.547 1 98.44 97 PHE A N 1
ATOM 771 C CA . PHE A 1 97 ? -5.988 8.977 -3.965 1 98.44 97 PHE A CA 1
ATOM 772 C C . PHE A 1 97 ? -5.938 7.57 -4.543 1 98.44 97 PHE A C 1
ATOM 774 O O . PHE A 1 97 ? -5.531 6.629 -3.861 1 98.44 97 PHE A O 1
ATOM 781 N N . PRO A 1 98 ? -6.242 7.383 -5.832 1 97.56 98 PRO A N 1
ATOM 782 C CA . PRO A 1 98 ? -6.844 8.422 -6.668 1 97.56 98 PRO A CA 1
ATOM 783 C C . PRO A 1 98 ? -8.195 8.898 -6.137 1 97.56 98 PRO A C 1
ATOM 785 O O . PRO A 1 98 ? -8.844 8.195 -5.359 1 97.56 98 PRO A O 1
ATOM 788 N N . LYS A 1 99 ? -8.5 10.125 -6.508 1 93.94 99 LYS A N 1
ATOM 789 C CA . LYS A 1 99 ? -9.797 10.648 -6.113 1 93.94 99 LYS A CA 1
ATOM 790 C C . LYS A 1 99 ? -10.93 9.914 -6.832 1 93.94 99 LYS A C 1
ATOM 792 O O . LYS A 1 99 ? -10.719 9.32 -7.891 1 93.94 99 LYS A O 1
ATOM 797 N N . GLY A 1 100 ? -12.164 9.859 -6.168 1 78.06 100 GLY A N 1
ATOM 798 C CA . GLY A 1 100 ? -13.32 9.211 -6.77 1 78.06 100 GLY A CA 1
ATOM 799 C C . GLY A 1 100 ? -13.688 7.902 -6.09 1 78.06 100 GLY A C 1
ATOM 800 O O . GLY A 1 100 ? -12.898 7.359 -5.309 1 78.06 100 GLY A O 1
ATOM 801 N N . MET B 1 1 ? 10.344 5.996 -14.438 1 91.62 1 MET B N 1
ATOM 802 C CA . MET B 1 1 ? 10.812 6.234 -13.078 1 91.62 1 MET B CA 1
ATOM 803 C C . MET B 1 1 ? 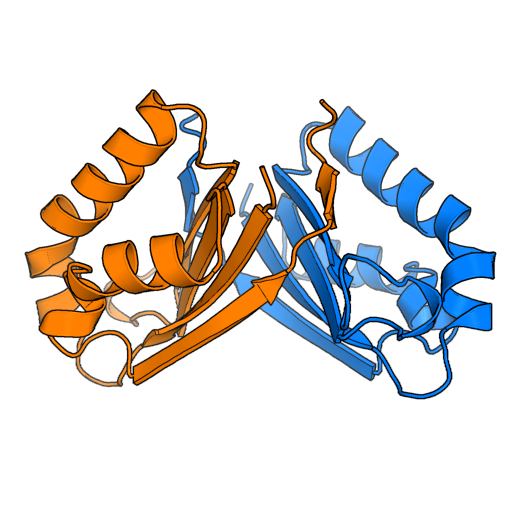10.32 5.141 -12.133 1 91.62 1 MET B C 1
ATOM 805 O O . MET B 1 1 ? 9.211 4.629 -12.297 1 91.62 1 MET B O 1
ATOM 809 N N . PRO B 1 2 ? 11.188 4.766 -11.164 1 97 2 PRO B N 1
ATOM 810 C CA . PRO B 1 2 ? 10.773 3.67 -10.289 1 97 2 PRO B CA 1
ATOM 811 C C . PRO B 1 2 ? 9.633 4.066 -9.352 1 97 2 PRO B C 1
ATOM 813 O O . PRO B 1 2 ? 9.438 5.254 -9.078 1 97 2 PRO B O 1
ATOM 816 N N . PHE B 1 3 ? 8.875 3.115 -8.945 1 98.31 3 PHE B N 1
ATOM 817 C CA . PHE B 1 3 ? 7.84 3.287 -7.934 1 98.31 3 PHE B CA 1
ATOM 818 C C . PHE B 1 3 ? 8.328 2.812 -6.57 1 98.31 3 PHE B C 1
ATOM 820 O O . PHE B 1 3 ? 9.195 1.943 -6.484 1 98.31 3 PHE B O 1
ATOM 827 N N . PHE B 1 4 ? 7.758 3.381 -5.582 1 98.88 4 PHE B N 1
ATOM 828 C CA . PHE B 1 4 ? 8.008 2.998 -4.199 1 98.88 4 PHE B CA 1
ATOM 829 C C . PHE B 1 4 ? 6.699 2.877 -3.428 1 98.88 4 PHE B C 1
ATOM 831 O O . PHE B 1 4 ? 5.754 3.631 -3.676 1 98.88 4 PHE B O 1
ATOM 838 N N . VAL B 1 5 ? 6.676 1.985 -2.504 1 98.94 5 VAL B N 1
ATOM 839 C CA . VAL B 1 5 ? 5.578 1.928 -1.542 1 98.94 5 VAL B CA 1
ATOM 840 C C . VAL B 1 5 ? 6.086 2.324 -0.157 1 98.94 5 VAL B C 1
ATOM 842 O O . VAL B 1 5 ? 7.148 1.869 0.277 1 98.94 5 VAL B O 1
ATOM 845 N N . LEU B 1 6 ? 5.387 3.221 0.419 1 98.94 6 LEU B N 1
ATOM 846 C CA . LEU B 1 6 ? 5.645 3.662 1.786 1 98.94 6 LEU B CA 1
ATOM 847 C C . LEU B 1 6 ? 4.586 3.115 2.74 1 98.94 6 LEU B C 1
ATOM 849 O O . LEU B 1 6 ? 3.391 3.326 2.537 1 98.94 6 LEU B O 1
ATOM 853 N N . SER B 1 7 ? 5 2.389 3.715 1 98.88 7 SER B N 1
ATOM 854 C CA . SER B 1 7 ? 4.172 2 4.852 1 98.88 7 SER B CA 1
ATOM 855 C C . SER B 1 7 ? 4.52 2.811 6.094 1 98.88 7 SER B C 1
ATOM 857 O O . SER B 1 7 ? 5.586 2.619 6.688 1 98.88 7 SER B O 1
ATOM 859 N N . CYS B 1 8 ? 3.654 3.629 6.488 1 98.88 8 CYS B N 1
ATOM 860 C CA . CYS B 1 8 ? 3.912 4.566 7.578 1 98.88 8 CYS B CA 1
ATOM 861 C C . CYS B 1 8 ? 3.154 4.16 8.836 1 98.88 8 CYS B C 1
ATOM 863 O O . CYS B 1 8 ? 1.962 3.854 8.773 1 98.88 8 CYS B O 1
ATOM 865 N N . THR B 1 9 ? 3.842 4.211 9.93 1 98.81 9 THR B N 1
ATOM 866 C CA . THR B 1 9 ? 3.238 3.883 11.211 1 98.81 9 THR B CA 1
ATOM 867 C C . THR B 1 9 ? 3.084 5.133 12.078 1 98.81 9 THR B C 1
ATOM 869 O O . THR B 1 9 ? 4.031 5.906 12.234 1 98.81 9 THR B O 1
ATOM 872 N N . ASP B 1 10 ? 1.903 5.262 12.656 1 98.75 10 ASP B N 1
ATOM 873 C CA . ASP B 1 10 ? 1.665 6.418 13.516 1 98.75 10 ASP B CA 1
ATOM 874 C C . ASP B 1 10 ? 2.143 6.148 14.938 1 98.75 10 ASP B C 1
ATOM 876 O O . ASP B 1 10 ? 2.027 5.027 15.438 1 98.75 10 ASP B O 1
ATOM 880 N N . ASN B 1 11 ? 2.617 7.223 15.617 1 98.44 11 ASN B N 1
ATOM 881 C CA . ASN B 1 11 ? 2.76 7.207 17.078 1 98.44 11 ASN B CA 1
ATOM 882 C C . ASN B 1 11 ? 1.401 7.227 17.766 1 98.44 11 ASN B C 1
ATOM 884 O O . ASN B 1 11 ? 0.455 7.84 17.281 1 98.44 11 ASN B O 1
ATOM 888 N N . GLU B 1 12 ? 1.398 6.566 18.922 1 96.69 12 GLU B N 1
ATOM 889 C CA . GLU B 1 12 ? 0.2 6.695 19.75 1 96.69 12 GLU B CA 1
ATOM 890 C C . GLU B 1 12 ? 0.03 8.125 20.25 1 96.69 12 GLU B C 1
ATOM 892 O O . GLU B 1 12 ? 1.014 8.836 20.453 1 96.69 12 GLU B O 1
ATOM 897 N N . GLY B 1 13 ? -1.181 8.578 20.391 1 96.06 13 GLY B N 1
ATOM 898 C CA . GLY B 1 13 ? -1.479 9.859 21 1 96.06 13 GLY B CA 1
ATOM 899 C C . GLY B 1 13 ? -1.249 11.039 20.062 1 96.06 13 GLY B C 1
ATOM 900 O O . GLY B 1 13 ? -1.044 12.164 20.516 1 96.06 13 GLY B O 1
ATOM 901 N N . THR B 1 14 ? -1.227 10.781 18.781 1 97.56 14 THR B N 1
ATOM 902 C CA . THR B 1 14 ? -0.913 11.859 17.859 1 97.56 14 THR B CA 1
ATOM 903 C C . THR B 1 14 ? -2.131 12.219 17.016 1 97.56 14 THR B C 1
ATOM 905 O O . THR B 1 14 ? -2.006 12.906 15.992 1 97.56 14 THR B O 1
ATOM 908 N N . LEU B 1 15 ? -3.287 11.758 17.406 1 97.81 15 LEU B N 1
ATOM 909 C CA . LEU B 1 15 ? -4.496 11.945 16.625 1 97.81 15 LEU B CA 1
ATOM 910 C C . LEU B 1 15 ? -4.762 13.43 16.375 1 97.81 15 LEU B C 1
ATOM 912 O O . LEU B 1 15 ? -5.008 13.836 15.242 1 97.81 15 LEU B O 1
ATOM 916 N N . GLU B 1 16 ? -4.738 14.258 17.422 1 97.5 16 GLU B N 1
ATOM 917 C CA . GLU B 1 16 ? -5.02 15.68 17.297 1 97.5 16 GLU B CA 1
ATOM 918 C C . GLU B 1 16 ? -4.039 16.359 16.344 1 97.5 16 GLU B C 1
ATOM 920 O O . GLU B 1 16 ? -4.445 17.141 15.492 1 97.5 16 GLU B O 1
ATOM 925 N N . LYS B 1 17 ? -2.752 16.062 16.5 1 98 17 LYS B N 1
ATOM 926 C CA . LYS B 1 17 ? -1.742 16.609 15.602 1 98 17 LYS B CA 1
ATOM 927 C C . LYS B 1 17 ? -1.979 16.172 14.164 1 98 17 LYS B C 1
ATOM 929 O O . LYS B 1 17 ? -1.843 16.953 13.227 1 98 17 LYS B O 1
ATOM 934 N N . ARG B 1 18 ? -2.289 14.891 13.93 1 98.44 18 ARG B N 1
ATOM 935 C CA . ARG B 1 18 ? -2.549 14.328 12.609 1 98.44 18 ARG B CA 1
ATOM 936 C C . ARG B 1 18 ? -3.664 15.094 11.898 1 98.44 18 ARG B C 1
ATOM 938 O O . ARG B 1 18 ? -3.514 15.5 10.742 1 98.44 18 ARG B O 1
ATOM 945 N N . LEU B 1 19 ? -4.758 15.289 12.656 1 97.19 19 LEU B N 1
ATOM 946 C CA . LEU B 1 19 ? -5.898 15.984 12.07 1 97.19 19 LEU B CA 1
ATOM 947 C C . LEU B 1 19 ? -5.547 17.438 11.773 1 97.19 19 LEU B C 1
ATOM 949 O O . LEU B 1 19 ? -5.996 18 10.766 1 97.19 19 LEU B O 1
ATOM 953 N N . ALA B 1 20 ? -4.762 18 12.633 1 98 20 ALA B N 1
ATOM 954 C CA . ALA B 1 20 ? -4.398 19.422 12.5 1 98 20 ALA B CA 1
ATOM 955 C C . ALA B 1 20 ? -3.566 19.656 11.242 1 98 20 ALA B C 1
ATOM 957 O O . ALA B 1 20 ? -3.73 20.672 10.562 1 98 20 ALA B O 1
ATOM 958 N N . VAL B 1 21 ? -2.656 18.75 10.875 1 98.31 21 VAL B N 1
ATOM 959 C CA . VAL B 1 21 ? -1.74 19.031 9.773 1 98.31 21 VAL B CA 1
ATOM 960 C C . VAL B 1 21 ? -2.154 18.219 8.539 1 98.31 21 VAL B C 1
ATOM 962 O O . VAL B 1 21 ? -1.488 18.266 7.504 1 98.31 21 VAL B O 1
ATOM 965 N N . ARG B 1 22 ? -3.221 17.516 8.578 1 98.19 22 ARG B N 1
ATOM 966 C CA . ARG B 1 22 ? -3.709 16.703 7.469 1 98.19 22 ARG B CA 1
ATOM 967 C C . ARG B 1 22 ? -3.855 17.547 6.203 1 98.19 22 ARG B C 1
ATOM 969 O O . ARG B 1 22 ? -3.451 17.125 5.117 1 98.19 22 ARG B O 1
ATOM 976 N N . PRO B 1 23 ? -4.434 18.812 6.293 1 98.5 23 PRO B N 1
ATOM 977 C CA . PRO B 1 23 ? -4.555 19.594 5.059 1 98.5 23 PRO B CA 1
ATOM 978 C C . PRO B 1 23 ? -3.215 19.812 4.359 1 98.5 23 PRO B C 1
ATOM 980 O O . PRO B 1 23 ? -3.133 19.719 3.133 1 98.5 23 PRO B O 1
ATOM 983 N N . GLN B 1 24 ? -2.172 20.078 5.082 1 98.69 24 GLN B N 1
ATOM 984 C CA . GLN B 1 24 ? -0.845 20.25 4.5 1 98.69 24 GLN B CA 1
ATOM 985 C C . GLN B 1 24 ? -0.362 18.953 3.846 1 98.69 24 GLN B C 1
ATOM 987 O O . GLN B 1 24 ? 0.211 18.969 2.756 1 98.69 24 GLN B O 1
ATOM 992 N N . HIS B 1 25 ? -0.539 17.828 4.543 1 98.75 25 HIS B N 1
ATOM 993 C CA . HIS B 1 25 ? -0.186 16.516 4.012 1 98.75 25 HIS B CA 1
ATOM 994 C C . HIS B 1 25 ? -0.916 16.234 2.703 1 98.75 25 HIS B C 1
ATOM 996 O O . HIS B 1 25 ? -0.297 15.828 1.719 1 98.75 25 HIS B O 1
ATOM 1002 N N . ILE B 1 26 ? -2.164 16.484 2.662 1 98.69 26 ILE B N 1
ATOM 1003 C CA . ILE B 1 26 ? -2.994 16.203 1.496 1 98.69 26 ILE B CA 1
ATOM 1004 C C . ILE B 1 26 ? -2.564 17.094 0.331 1 98.69 26 ILE B C 1
ATOM 1006 O O . ILE B 1 26 ? -2.557 16.656 -0.822 1 98.69 26 ILE B O 1
ATOM 1010 N N . GLU B 1 27 ? -2.268 18.344 0.606 1 98.62 27 GLU B N 1
ATOM 1011 C CA . GLU B 1 27 ? -1.802 19.25 -0.438 1 98.62 27 GLU B CA 1
ATOM 1012 C C . GLU B 1 27 ? -0.553 18.703 -1.126 1 98.62 27 GLU B C 1
ATOM 1014 O O . GLU B 1 27 ? -0.418 18.797 -2.348 1 98.62 27 GLU B O 1
ATOM 1019 N N . ARG B 1 28 ? 0.364 18.219 -0.374 1 98.62 28 ARG B N 1
ATOM 1020 C CA . ARG B 1 28 ? 1.579 17.641 -0.939 1 98.62 28 ARG B CA 1
ATOM 1021 C C . ARG B 1 28 ? 1.259 16.422 -1.801 1 98.62 28 ARG B C 1
ATOM 1023 O O . ARG B 1 28 ? 1.852 16.234 -2.865 1 98.62 28 ARG B O 1
ATOM 1030 N N . LEU B 1 29 ? 0.365 15.57 -1.33 1 98.69 29 LEU B N 1
ATOM 1031 C CA . LEU B 1 29 ? -0.056 14.422 -2.117 1 98.69 29 LEU B CA 1
ATOM 1032 C C . LEU B 1 29 ? -0.763 14.859 -3.395 1 98.69 29 LEU B C 1
ATOM 1034 O O . LEU B 1 29 ? -0.579 14.258 -4.453 1 98.69 29 LEU B O 1
ATOM 1038 N N . GLN B 1 30 ? -1.571 15.945 -3.279 1 98.75 30 GLN B N 1
ATOM 1039 C CA . GLN B 1 30 ? -2.242 16.484 -4.457 1 98.75 30 GLN B CA 1
ATOM 1040 C C . GLN B 1 30 ? -1.231 16.938 -5.512 1 98.75 30 GLN B C 1
ATOM 1042 O O . GLN B 1 30 ? -1.436 16.719 -6.707 1 98.75 30 GLN B O 1
ATOM 1047 N N . LYS B 1 31 ? -0.214 17.578 -5.098 1 98.5 31 LYS B N 1
ATOM 1048 C CA . LYS B 1 31 ? 0.829 18.016 -6.027 1 98.5 31 LYS B CA 1
ATOM 1049 C C . LYS B 1 31 ? 1.441 16.812 -6.746 1 98.5 31 LYS B C 1
ATOM 1051 O O . LYS B 1 31 ? 1.635 16.844 -7.965 1 98.5 31 LYS B O 1
ATOM 1056 N N . LEU B 1 32 ? 1.796 15.75 -5.996 1 98.38 32 LEU B N 1
ATOM 1057 C CA . LEU B 1 32 ? 2.314 14.531 -6.613 1 98.38 32 LEU B CA 1
ATOM 1058 C C . LEU B 1 32 ? 1.318 13.961 -7.617 1 98.38 32 LEU B C 1
ATOM 1060 O O . LEU B 1 32 ? 1.707 13.508 -8.695 1 98.38 32 LEU B O 1
ATOM 1064 N N . ASP B 1 33 ? 0.09 13.977 -7.203 1 98.38 33 ASP B N 1
ATOM 1065 C CA . ASP B 1 33 ? -0.962 13.453 -8.07 1 98.38 33 ASP B CA 1
ATOM 1066 C C . ASP B 1 33 ? -1.059 14.258 -9.367 1 98.38 33 ASP B C 1
ATOM 1068 O O . ASP B 1 33 ? -1.155 13.688 -10.453 1 98.38 33 ASP B O 1
ATOM 1072 N N . ASP B 1 34 ? -0.988 15.578 -9.219 1 98.31 34 ASP B N 1
ATOM 1073 C CA . ASP B 1 34 ? -1.046 16.469 -10.375 1 98.31 34 ASP B CA 1
ATOM 1074 C C . ASP B 1 34 ? 0.104 16.203 -11.336 1 98.31 34 ASP B C 1
ATOM 1076 O O . ASP B 1 34 ? -0.039 16.375 -12.547 1 98.31 34 ASP B O 1
ATOM 1080 N N . GLU B 1 35 ? 1.156 15.781 -10.844 1 98.12 35 GLU B N 1
ATOM 1081 C CA . GLU B 1 35 ? 2.342 15.5 -11.648 1 98.12 35 GLU B CA 1
ATOM 1082 C C . GLU B 1 35 ? 2.295 14.086 -12.211 1 98.12 35 GLU B C 1
ATOM 1084 O O . GLU B 1 35 ? 3.199 13.672 -12.945 1 98.12 35 GLU B O 1
ATOM 1089 N N . GLY B 1 36 ? 1.296 13.32 -11.852 1 97.25 36 GLY B N 1
ATOM 1090 C CA . GLY B 1 36 ? 1.161 11.953 -12.328 1 97.25 36 GLY B CA 1
ATOM 1091 C C . GLY B 1 36 ? 2.084 10.984 -11.617 1 97.25 36 GLY B C 1
ATOM 1092 O O . GLY B 1 36 ? 2.395 9.914 -12.148 1 97.25 36 GLY B O 1
ATOM 1093 N N . ARG B 1 37 ? 2.537 11.32 -10.383 1 98.44 37 ARG B N 1
ATOM 1094 C CA . ARG B 1 37 ? 3.561 10.531 -9.703 1 98.44 37 ARG B CA 1
ATOM 1095 C C . ARG B 1 37 ? 2.986 9.828 -8.477 1 98.44 37 ARG B C 1
ATOM 1097 O O . ARG B 1 37 ? 3.734 9.312 -7.641 1 98.44 37 ARG B O 1
ATOM 1104 N N . LEU B 1 38 ? 1.714 9.898 -8.273 1 98.75 38 LEU B N 1
ATOM 1105 C CA . LEU B 1 38 ? 1.016 9.25 -7.172 1 98.75 38 LEU B CA 1
ATOM 1106 C C . LEU B 1 38 ? 0.068 8.172 -7.684 1 98.75 38 LEU B C 1
ATOM 1108 O O . LEU B 1 38 ? -0.897 8.469 -8.391 1 98.75 38 LEU B O 1
ATOM 1112 N N . VAL B 1 39 ? 0.378 6.961 -7.309 1 98.69 39 VAL B N 1
ATOM 1113 C CA . VAL B 1 39 ? -0.453 5.848 -7.758 1 98.69 39 VAL B CA 1
ATOM 1114 C C . VAL B 1 39 ? -1.649 5.688 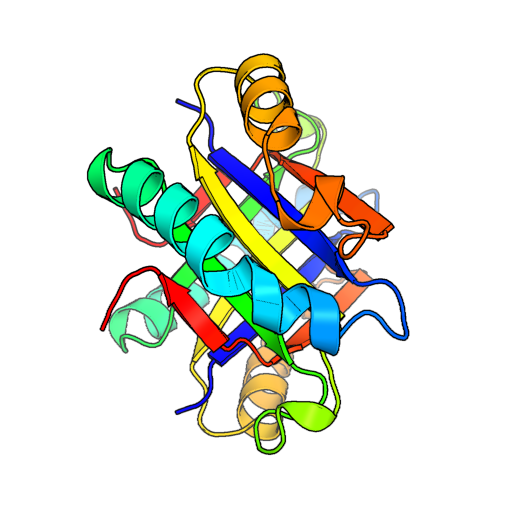-6.82 1 98.69 39 VAL B C 1
ATOM 1116 O O . VAL B 1 39 ? -2.785 5.543 -7.277 1 98.69 39 VAL B O 1
ATOM 1119 N N . ALA B 1 40 ? -1.399 5.73 -5.5 1 98.81 40 ALA B N 1
ATOM 1120 C CA . ALA B 1 40 ? -2.434 5.594 -4.48 1 98.81 40 ALA B CA 1
ATOM 1121 C C . ALA B 1 40 ? -1.944 6.109 -3.129 1 98.81 40 ALA B C 1
ATOM 1123 O O . ALA B 1 40 ? -0.748 6.055 -2.834 1 98.81 40 ALA B O 1
ATOM 1124 N N . ALA B 1 41 ? -2.783 6.539 -2.379 1 98.88 41 ALA B N 1
ATOM 1125 C CA . ALA B 1 41 ? -2.492 6.984 -1.019 1 98.88 41 ALA B CA 1
ATOM 1126 C C . ALA B 1 41 ? -3.744 6.941 -0.147 1 98.88 41 ALA B C 1
ATOM 1128 O O . ALA B 1 41 ? -4.844 7.246 -0.615 1 98.88 41 ALA B O 1
ATOM 1129 N N . GLY B 1 42 ? -3.584 6.664 1.131 1 98.62 42 GLY B N 1
ATOM 1130 C CA . GLY B 1 42 ? -4.688 6.648 2.076 1 98.62 42 GLY B CA 1
ATOM 1131 C C . GLY B 1 42 ? -4.254 6.34 3.496 1 98.62 42 GLY B C 1
ATOM 1132 O O . GLY B 1 42 ? -3.133 5.883 3.723 1 98.62 42 GLY B O 1
ATOM 1133 N N . ALA B 1 43 ? -5.133 6.602 4.391 1 98.5 43 ALA B N 1
ATOM 1134 C CA . ALA B 1 43 ? -4.895 6.316 5.805 1 98.5 43 ALA B CA 1
ATOM 1135 C C . ALA B 1 43 ? -5.418 4.934 6.18 1 98.5 43 ALA B C 1
ATOM 1137 O O . ALA B 1 43 ? -6.262 4.375 5.477 1 98.5 43 ALA B O 1
ATOM 1138 N N . MET B 1 44 ? -4.902 4.363 7.262 1 98.75 44 MET B N 1
ATOM 1139 C CA . MET B 1 44 ? -5.34 3.088 7.824 1 98.75 44 MET B CA 1
ATOM 1140 C C . MET B 1 44 ? -5.984 3.287 9.195 1 98.75 44 MET B C 1
ATOM 1142 O O . MET B 1 44 ? -5.316 3.158 10.219 1 98.75 44 MET B O 1
ATOM 1146 N N . PRO B 1 45 ? -7.246 3.518 9.211 1 98.44 45 PRO B N 1
ATOM 1147 C CA . PRO B 1 45 ? -7.914 3.785 10.484 1 98.44 45 PRO B CA 1
ATOM 1148 C C . PRO B 1 45 ? -8.016 2.545 11.375 1 98.44 45 PRO B C 1
ATOM 1150 O O . PRO B 1 45 ? -8.211 1.436 10.867 1 98.44 45 PRO B O 1
ATOM 1153 N N . LYS B 1 46 ? -7.945 2.719 12.664 1 98.12 46 LYS B N 1
ATOM 1154 C CA . LYS B 1 46 ? -8.117 1.62 13.609 1 98.12 46 LYS B CA 1
ATOM 1155 C C . LYS B 1 46 ? -9.57 1.146 13.648 1 98.12 46 LYS B C 1
ATOM 1157 O O . LYS B 1 46 ? -9.836 -0.042 13.836 1 98.12 46 LYS B O 1
ATOM 1162 N N . ASP B 1 47 ? -10.461 2.18 13.438 1 95.94 47 ASP B N 1
ATOM 1163 C CA . ASP B 1 47 ? -11.891 1.949 13.273 1 95.94 47 ASP B CA 1
ATOM 1164 C C . ASP B 1 47 ? -12.453 2.789 12.125 1 95.94 47 ASP B C 1
ATOM 1166 O O . ASP B 1 47 ? -12.547 4.012 12.234 1 95.94 47 ASP B O 1
ATOM 1170 N N . PRO B 1 48 ? -12.852 2.133 11.07 1 92.62 48 PRO B N 1
ATOM 1171 C CA . PRO B 1 48 ? -13.336 2.883 9.914 1 92.62 48 PRO B CA 1
ATOM 1172 C C . PRO B 1 48 ? -14.578 3.721 10.219 1 92.62 48 PRO B C 1
ATOM 1174 O O . PRO B 1 48 ? -14.883 4.668 9.492 1 92.62 48 PRO B O 1
ATOM 1177 N N . ASN B 1 49 ? -15.203 3.383 11.266 1 91.88 49 ASN B N 1
ATOM 1178 C CA . ASN B 1 49 ? -16.453 4.07 11.594 1 91.88 49 ASN B CA 1
ATOM 1179 C C . ASN B 1 49 ? -16.25 5.125 12.672 1 91.88 49 ASN B C 1
ATOM 1181 O O . ASN B 1 49 ? -17.188 5.824 13.055 1 91.88 49 ASN B O 1
ATOM 1185 N N . ASP B 1 50 ? -14.992 5.258 13.195 1 94.25 50 ASP B N 1
ATOM 1186 C CA . ASP B 1 50 ? -14.695 6.203 14.266 1 94.25 50 ASP B CA 1
ATOM 1187 C C . ASP B 1 50 ? -13.305 6.812 14.086 1 94.25 50 ASP B C 1
ATOM 1189 O O . ASP B 1 50 ? -12.32 6.27 14.586 1 94.25 50 ASP B O 1
ATOM 1193 N N . PRO B 1 51 ? -13.242 7.949 13.531 1 88.44 51 PRO B N 1
ATOM 1194 C CA . PRO B 1 51 ? -11.945 8.594 13.328 1 88.44 51 PRO B CA 1
ATOM 1195 C C . PRO B 1 51 ? -11.219 8.875 14.648 1 88.44 51 PRO B C 1
ATOM 1197 O O . PRO B 1 51 ? -9.992 9 14.656 1 88.44 51 PRO B O 1
ATOM 1200 N N . GLN B 1 52 ? -11.938 8.945 15.711 1 94.19 52 GLN B N 1
ATOM 1201 C CA . GLN B 1 52 ? -11.32 9.266 17 1 94.19 52 GLN B CA 1
ATOM 1202 C C . GLN B 1 52 ? -10.555 8.07 17.547 1 94.19 52 GLN B C 1
ATOM 1204 O O . GLN B 1 52 ? -9.758 8.219 18.484 1 94.19 52 GLN B O 1
ATOM 1209 N N . ALA B 1 53 ? -10.789 6.938 16.969 1 96.62 53 ALA B N 1
ATOM 1210 C CA . ALA B 1 53 ? -10.062 5.75 17.406 1 96.62 53 ALA B CA 1
ATOM 1211 C C . ALA B 1 53 ? -8.602 5.82 16.984 1 96.62 53 ALA B C 1
ATOM 1213 O O . ALA B 1 53 ? -7.77 5.043 17.469 1 96.62 53 ALA B O 1
ATOM 1214 N N . GLY B 1 54 ? -8.297 6.672 16.031 1 97.56 54 GLY B N 1
ATOM 1215 C CA . GLY B 1 54 ? -6.926 6.852 15.602 1 97.56 54 GLY B CA 1
ATOM 1216 C C . GLY B 1 54 ? -6.586 6.055 14.352 1 97.56 54 GLY B C 1
ATOM 1217 O O . GLY B 1 54 ? -7.48 5.539 13.68 1 97.56 54 GLY B O 1
ATOM 1218 N N . PHE B 1 55 ? -5.371 6.043 14.078 1 98.56 55 PHE B N 1
ATOM 1219 C CA . PHE B 1 55 ? -4.887 5.418 12.859 1 98.56 55 PHE B CA 1
ATOM 1220 C C . PHE B 1 55 ? -3.68 4.531 13.148 1 98.56 55 PHE B C 1
ATOM 1222 O O . PHE B 1 55 ? -2.861 4.852 14.008 1 98.56 55 PHE B O 1
ATOM 1229 N N . TYR B 1 56 ? -3.598 3.467 12.383 1 98.69 56 TYR B N 1
ATOM 1230 C CA . TYR B 1 56 ? -2.369 2.682 12.375 1 98.69 56 TYR B CA 1
ATOM 1231 C C . TYR B 1 56 ? -1.254 3.42 11.648 1 98.69 56 TYR B C 1
ATOM 1233 O O . TYR B 1 56 ? -0.076 3.258 11.969 1 98.69 56 TYR B O 1
ATOM 1241 N N . GLY B 1 57 ? -1.623 4.203 10.656 1 98.69 57 GLY B N 1
ATOM 1242 C CA . GLY B 1 57 ? -0.704 4.895 9.773 1 98.69 57 GLY B CA 1
ATOM 1243 C C . GLY B 1 57 ? -1.268 5.113 8.383 1 98.69 57 GLY B C 1
ATOM 1244 O O . GLY B 1 57 ? -2.457 5.398 8.227 1 98.69 57 GLY B O 1
ATOM 1245 N N . SER B 1 58 ? -0.382 5.051 7.379 1 98.88 58 SER B N 1
ATOM 1246 C CA . SER B 1 58 ? -0.753 5.332 5.996 1 98.88 58 SER B CA 1
ATOM 1247 C C . SER B 1 58 ? 0.033 4.453 5.027 1 98.88 58 SER B C 1
ATOM 1249 O O . SER B 1 58 ? 1.102 3.945 5.371 1 98.88 58 SER B O 1
ATOM 1251 N N . THR B 1 59 ? -0.531 4.27 3.969 1 98.94 59 THR B N 1
ATOM 1252 C CA . THR B 1 59 ? 0.166 3.678 2.834 1 98.94 59 THR B CA 1
ATOM 1253 C C . THR B 1 59 ? 0.121 4.609 1.625 1 98.94 59 THR B C 1
ATOM 1255 O O . THR B 1 59 ? -0.923 5.191 1.322 1 98.94 59 THR B O 1
ATOM 1258 N N . MET B 1 60 ? 1.268 4.77 0.946 1 98.94 60 MET B N 1
ATOM 1259 C CA . MET B 1 60 ? 1.382 5.551 -0.282 1 98.94 60 MET B CA 1
ATOM 1260 C C . MET B 1 60 ? 2.213 4.812 -1.324 1 98.94 60 MET B C 1
ATOM 1262 O O . MET B 1 60 ? 3.219 4.184 -0.989 1 98.94 60 MET B O 1
ATOM 1266 N N . ILE B 1 61 ? 1.845 4.863 -2.529 1 98.94 61 ILE B N 1
ATOM 1267 C CA . ILE B 1 61 ? 2.619 4.363 -3.662 1 98.94 61 ILE B CA 1
ATOM 1268 C C . ILE B 1 61 ? 2.955 5.516 -4.605 1 98.94 61 ILE B C 1
ATOM 1270 O O . ILE B 1 61 ? 2.061 6.113 -5.207 1 98.94 61 ILE B O 1
ATOM 1274 N N . VAL B 1 62 ? 4.215 5.766 -4.75 1 98.88 62 VAL B N 1
ATOM 1275 C CA . VAL B 1 62 ? 4.652 7 -5.395 1 98.88 62 VAL B CA 1
ATOM 1276 C C . VAL B 1 62 ? 5.746 6.695 -6.41 1 98.88 62 VAL B C 1
ATOM 1278 O O . VAL B 1 62 ? 6.363 5.625 -6.367 1 98.88 62 VAL B O 1
ATOM 1281 N N . GLU B 1 63 ? 5.895 7.621 -7.297 1 98.62 63 GLU B N 1
ATOM 1282 C CA . GLU B 1 63 ? 6.93 7.539 -8.328 1 98.62 63 GLU B CA 1
ATOM 1283 C C . GLU B 1 63 ? 7.973 8.641 -8.148 1 98.62 63 GLU B C 1
ATOM 1285 O O . GLU B 1 63 ? 7.625 9.82 -8.016 1 98.62 63 GLU B O 1
ATOM 1290 N N . PHE B 1 64 ? 9.242 8.297 -8.047 1 98.5 64 PHE B N 1
ATOM 1291 C CA . PHE B 1 64 ? 10.367 9.227 -7.977 1 98.5 64 PHE B CA 1
ATOM 1292 C C . PHE B 1 64 ? 11.531 8.734 -8.82 1 98.5 64 PHE B C 1
ATOM 1294 O O . PHE B 1 64 ? 11.703 7.523 -9 1 98.5 64 PHE B O 1
ATOM 1301 N N . ASP B 1 65 ? 12.375 9.641 -9.25 1 97.88 65 ASP B N 1
ATOM 1302 C CA . ASP B 1 65 ? 13.516 9.289 -10.094 1 97.88 65 ASP B CA 1
ATOM 1303 C C . ASP B 1 65 ? 14.5 8.398 -9.352 1 97.88 65 ASP B C 1
ATOM 1305 O O . ASP B 1 65 ? 15.109 7.504 -9.953 1 97.88 65 ASP B O 1
ATOM 1309 N N . THR B 1 66 ? 14.688 8.734 -8.055 1 97.56 66 THR B N 1
ATOM 1310 C CA . THR B 1 66 ? 15.625 7.988 -7.227 1 97.56 66 THR B CA 1
ATOM 1311 C C . THR B 1 66 ? 15.102 7.871 -5.797 1 97.56 66 THR B C 1
ATOM 1313 O O . THR B 1 66 ? 14.203 8.609 -5.395 1 97.56 66 THR B O 1
ATOM 1316 N N . ARG B 1 67 ? 15.664 6.953 -5.066 1 97.56 67 ARG B N 1
ATOM 1317 C CA . ARG B 1 67 ? 15.375 6.84 -3.643 1 97.56 67 ARG B CA 1
ATOM 1318 C C . ARG B 1 67 ? 15.766 8.109 -2.9 1 97.56 67 ARG B C 1
ATOM 1320 O O . ARG B 1 67 ? 15.086 8.523 -1.958 1 97.56 67 ARG B O 1
ATOM 1327 N N . GLU B 1 68 ? 16.891 8.703 -3.27 1 98.19 68 GLU B N 1
ATOM 1328 C CA . GLU B 1 68 ? 17.359 9.938 -2.645 1 98.19 68 GLU B CA 1
ATOM 1329 C C . GLU B 1 68 ? 16.359 11.07 -2.854 1 98.19 68 GLU B C 1
ATOM 1331 O O . GLU B 1 68 ? 16.141 11.875 -1.95 1 98.19 68 GLU B O 1
ATOM 1336 N N . ALA B 1 69 ? 15.789 11.133 -4.051 1 98.56 69 ALA B N 1
ATOM 1337 C CA . ALA B 1 69 ? 14.781 12.156 -4.332 1 98.56 69 ALA B CA 1
ATOM 1338 C C . ALA B 1 69 ? 13.555 11.977 -3.447 1 98.56 69 ALA B C 1
ATOM 1340 O O . ALA B 1 69 ? 12.977 12.953 -2.963 1 98.56 69 ALA B O 1
ATOM 1341 N N . LEU B 1 70 ? 13.164 10.75 -3.217 1 98.69 70 LEU B N 1
ATOM 1342 C CA . LEU B 1 70 ? 12.047 10.453 -2.324 1 98.69 70 LEU B CA 1
ATOM 1343 C C . LEU B 1 70 ? 12.367 10.867 -0.892 1 98.69 70 LEU B C 1
ATOM 1345 O O . LEU B 1 70 ? 11.531 11.453 -0.205 1 98.69 70 LEU B O 1
ATOM 1349 N N . ASP B 1 71 ? 13.594 10.57 -0.481 1 98.25 71 ASP B N 1
ATOM 1350 C CA . ASP B 1 71 ? 14.016 10.938 0.869 1 98.25 71 ASP B CA 1
ATOM 1351 C C . ASP B 1 71 ? 13.977 12.453 1.067 1 98.25 71 ASP B C 1
ATOM 1353 O O . ASP B 1 71 ? 13.57 12.93 2.129 1 98.25 71 ASP B O 1
ATOM 1357 N N . GLU B 1 72 ? 14.406 13.148 0.057 1 98.31 72 GLU B N 1
ATOM 1358 C CA . GLU B 1 72 ? 14.328 14.609 0.128 1 98.31 72 GLU B CA 1
ATOM 1359 C C . GLU B 1 72 ? 12.891 15.078 0.266 1 98.31 72 GLU B C 1
ATOM 1361 O O . GLU B 1 72 ? 12.609 16.016 1.024 1 98.31 72 GLU B O 1
ATOM 1366 N N . TRP B 1 73 ? 12.062 14.461 -0.497 1 98.62 73 TRP B N 1
ATOM 1367 C CA . TRP B 1 73 ? 10.641 14.789 -0.421 1 98.62 73 TRP B CA 1
ATOM 1368 C C . TRP B 1 73 ? 10.094 14.508 0.974 1 98.62 73 TRP B C 1
ATOM 1370 O O . TRP B 1 73 ? 9.344 15.32 1.525 1 98.62 73 TRP B O 1
ATOM 1380 N N . LEU B 1 74 ? 10.508 13.422 1.619 1 98.38 74 LEU B N 1
ATOM 1381 C CA . LEU B 1 74 ? 10.023 12.984 2.924 1 98.38 74 LEU B CA 1
ATOM 1382 C C . LEU B 1 74 ? 10.477 13.938 4.02 1 98.38 74 LEU B C 1
ATOM 1384 O O . LEU B 1 74 ? 9.812 14.062 5.055 1 98.38 74 LEU B O 1
ATOM 1388 N N . LYS B 1 75 ? 11.602 14.578 3.787 1 98 75 LYS B N 1
ATOM 1389 C CA . LYS B 1 75 ? 12.117 15.523 4.781 1 98 75 LYS B CA 1
ATOM 1390 C C . LYS B 1 75 ? 11.117 16.656 5.035 1 98 75 LYS B C 1
ATOM 1392 O O . LYS B 1 75 ? 11.125 17.266 6.105 1 98 75 LYS B O 1
ATOM 1397 N N . GLU B 1 76 ? 10.289 16.875 4.102 1 98.19 76 GLU B N 1
ATOM 1398 C CA . GLU B 1 76 ? 9.344 17.984 4.195 1 98.19 76 GLU B CA 1
ATOM 1399 C C . GLU B 1 76 ? 7.957 17.484 4.594 1 98.19 76 GLU B C 1
ATOM 1401 O O . GLU B 1 76 ? 7 18.266 4.625 1 98.19 76 GLU B O 1
ATOM 1406 N N . GLU B 1 77 ? 7.824 16.219 4.895 1 98.62 77 GLU B N 1
ATOM 1407 C CA . GLU B 1 77 ? 6.535 15.602 5.211 1 98.62 77 GLU B CA 1
ATOM 1408 C C . GLU B 1 77 ? 6.02 16.078 6.566 1 98.62 77 GLU B C 1
ATOM 1410 O O . GLU B 1 77 ? 6.613 15.781 7.602 1 98.62 77 GLU B O 1
ATOM 1415 N N . PRO B 1 78 ? 4.883 16.766 6.57 1 98.62 78 PRO B N 1
ATOM 1416 C CA . PRO B 1 78 ? 4.34 17.297 7.82 1 98.62 78 PRO B CA 1
ATOM 1417 C C . PRO B 1 78 ? 4.133 16.234 8.883 1 98.62 78 PRO B C 1
ATOM 1419 O O . PRO B 1 78 ? 4.387 16.469 10.07 1 98.62 78 PRO B O 1
ATOM 1422 N N . PHE B 1 79 ? 3.648 15.008 8.531 1 98.81 79 PHE B N 1
ATOM 1423 C CA . PHE B 1 79 ? 3.393 13.938 9.484 1 98.81 79 PHE B CA 1
ATOM 1424 C C . PHE B 1 79 ? 4.688 13.484 10.156 1 98.81 79 PHE B C 1
ATOM 1426 O O . PHE B 1 79 ? 4.688 13.094 11.32 1 98.81 79 PHE B O 1
ATOM 1433 N N . LEU B 1 80 ? 5.785 13.555 9.422 1 97.94 80 LEU B N 1
ATOM 1434 C CA . LEU B 1 80 ? 7.082 13.227 10.008 1 97.94 80 LEU B CA 1
ATOM 1435 C C . LEU B 1 80 ? 7.57 14.352 10.914 1 97.94 80 LEU B C 1
ATOM 1437 O O . LEU B 1 80 ? 7.973 14.102 12.055 1 97.94 80 LEU B O 1
ATOM 1441 N N . LYS B 1 81 ? 7.512 15.57 10.469 1 97.81 81 LYS B N 1
ATOM 1442 C CA . LYS B 1 81 ? 8.016 16.734 11.18 1 97.81 81 LYS B CA 1
ATOM 1443 C C . LYS B 1 81 ? 7.285 16.938 12.508 1 97.81 81 LYS B C 1
ATOM 1445 O O . LYS B 1 81 ? 7.887 17.359 13.5 1 97.81 81 LYS B O 1
ATOM 1450 N N . GLU B 1 82 ? 6.027 16.594 12.523 1 98.19 82 GLU B N 1
ATOM 1451 C CA . GLU B 1 82 ? 5.219 16.812 13.719 1 98.19 82 GLU B CA 1
ATOM 1452 C C . GLU B 1 82 ? 5.219 15.578 14.625 1 98.19 82 GLU B C 1
ATOM 1454 O O . GLU B 1 82 ? 4.504 15.539 15.625 1 98.19 82 GLU B O 1
ATOM 1459 N N . GLY B 1 83 ? 5.895 14.516 14.18 1 98.06 83 GLY B N 1
ATOM 1460 C CA . GLY B 1 83 ? 6.07 13.344 15.016 1 98.06 83 GLY B CA 1
ATOM 1461 C C . GLY B 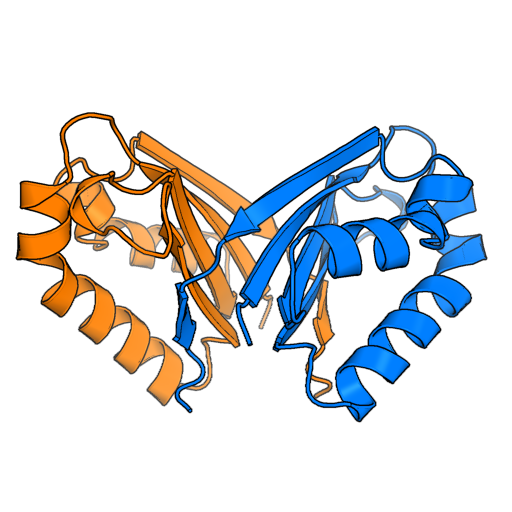1 83 ? 4.895 12.391 14.961 1 98.06 83 GLY B C 1
ATOM 1462 O O . GLY B 1 83 ? 4.668 11.617 15.898 1 98.06 83 GLY B O 1
ATOM 1463 N N . ILE B 1 84 ? 4.07 12.508 13.977 1 98.81 84 ILE B N 1
ATOM 1464 C CA . ILE B 1 84 ? 2.945 11.594 13.812 1 98.81 84 ILE B CA 1
ATOM 1465 C C . ILE B 1 84 ? 3.455 10.219 13.367 1 98.81 84 ILE B C 1
ATOM 1467 O O . ILE B 1 84 ? 3.139 9.203 13.984 1 98.81 84 ILE B O 1
ATOM 1471 N N . TYR B 1 85 ? 4.25 10.242 12.273 1 98.75 85 TYR B N 1
ATOM 1472 C CA . TYR B 1 85 ? 4.871 8.992 11.859 1 98.75 85 TYR B CA 1
ATOM 1473 C C . TYR B 1 85 ? 6.016 8.617 12.797 1 98.75 85 TYR B C 1
ATOM 1475 O O . TYR B 1 85 ? 6.957 9.391 12.977 1 98.75 85 TYR B O 1
ATOM 1483 N N . SER B 1 86 ? 5.934 7.477 13.375 1 98.5 86 SER B N 1
ATOM 1484 C CA . SER B 1 86 ? 7.031 6.93 14.164 1 98.5 86 SER B CA 1
ATOM 1485 C C . SER B 1 86 ? 8.055 6.223 13.281 1 98.5 86 SER B C 1
ATOM 1487 O O . SER B 1 86 ? 9.227 6.117 13.641 1 98.5 86 SER B O 1
ATOM 1489 N N . HIS B 1 87 ? 7.566 5.703 12.141 1 98.25 87 HIS B N 1
ATOM 1490 C CA . HIS B 1 87 ? 8.383 4.926 11.219 1 98.25 87 HIS B CA 1
ATOM 1491 C C . HIS B 1 87 ? 7.816 4.969 9.805 1 98.25 87 HIS B C 1
ATOM 1493 O O . HIS B 1 87 ? 6.598 4.902 9.617 1 98.25 87 HIS B O 1
ATOM 1499 N N . VAL B 1 88 ? 8.695 5.098 8.859 1 98.62 88 VAL B N 1
ATOM 1500 C CA . VAL B 1 88 ? 8.344 4.977 7.453 1 98.62 88 VAL B CA 1
ATOM 1501 C C . VAL B 1 88 ? 9.188 3.887 6.801 1 98.62 88 VAL B C 1
ATOM 1503 O O . VAL B 1 88 ? 10.414 4.016 6.703 1 98.62 88 VAL B O 1
ATOM 1506 N N . ASP B 1 89 ? 8.562 2.844 6.383 1 98.69 89 ASP B N 1
ATOM 1507 C CA . ASP B 1 89 ? 9.227 1.784 5.633 1 98.69 89 ASP B CA 1
ATOM 1508 C C . ASP B 1 89 ? 9.062 1.987 4.129 1 98.69 89 ASP B C 1
ATOM 1510 O O . ASP B 1 89 ? 7.945 2.086 3.629 1 98.69 89 ASP B O 1
ATOM 1514 N N . VAL B 1 90 ? 10.133 2.062 3.426 1 98.75 90 VAL B N 1
ATOM 1515 C CA . VAL B 1 90 ? 10.109 2.289 1.985 1 98.75 90 VAL B CA 1
ATOM 1516 C C . VAL B 1 90 ? 10.641 1.056 1.26 1 98.75 90 VAL B C 1
ATOM 1518 O O . VAL B 1 90 ? 11.727 0.559 1.58 1 98.75 90 VAL B O 1
ATOM 1521 N N . LYS B 1 91 ? 9.945 0.571 0.316 1 98.62 91 LYS B N 1
ATOM 1522 C CA . LYS B 1 91 ? 10.391 -0.529 -0.536 1 98.62 91 LYS B CA 1
ATOM 1523 C C . LYS B 1 91 ? 10.18 -0.2 -2.012 1 98.62 91 LYS B C 1
ATOM 1525 O O . LYS B 1 91 ? 9.266 0.549 -2.361 1 98.62 91 LYS B O 1
ATOM 1530 N N . PRO B 1 92 ? 11.07 -0.788 -2.887 1 98.56 92 PRO B N 1
ATOM 1531 C CA . PRO B 1 92 ? 10.742 -0.706 -4.312 1 98.56 92 PRO B CA 1
ATOM 1532 C C . PRO B 1 92 ? 9.406 -1.365 -4.652 1 98.56 92 PRO B C 1
ATOM 1534 O O . PRO B 1 92 ? 8.977 -2.285 -3.951 1 98.56 92 PRO B O 1
ATOM 1537 N N . PHE B 1 93 ? 8.82 -0.909 -5.641 1 98.69 93 PHE B N 1
ATOM 1538 C CA . PHE B 1 93 ? 7.492 -1.386 -6.023 1 98.69 93 PHE B CA 1
ATOM 1539 C C . PHE B 1 93 ? 7.426 -1.641 -7.527 1 98.69 93 PHE B C 1
ATOM 1541 O O . PHE B 1 93 ? 7.629 -0.725 -8.328 1 98.69 93 PHE B O 1
ATOM 1548 N N . ASN B 1 94 ? 7.309 -2.855 -7.918 1 97.5 94 ASN B N 1
ATOM 1549 C CA . ASN B 1 94 ? 6.984 -3.209 -9.297 1 97.5 94 ASN B CA 1
ATOM 1550 C C . ASN B 1 94 ? 5.48 -3.186 -9.539 1 97.5 94 ASN B C 1
ATOM 1552 O O . ASN B 1 94 ? 4.781 -4.16 -9.25 1 97.5 94 ASN B O 1
ATOM 1556 N N . LYS B 1 95 ? 5.055 -2.121 -10.086 1 98.25 95 LYS B N 1
ATOM 1557 C CA . LYS B 1 95 ? 3.623 -1.894 -10.266 1 98.25 95 LYS B CA 1
ATOM 1558 C C . LYS B 1 95 ? 3.039 -2.852 -11.297 1 98.25 95 LYS B C 1
ATOM 1560 O O . LYS B 1 95 ? 3.375 -2.777 -12.477 1 98.25 95 LYS B O 1
ATOM 1565 N N . ALA B 1 96 ? 2.168 -3.668 -10.875 1 98.38 96 ALA B N 1
ATOM 1566 C CA . ALA B 1 96 ? 1.44 -4.555 -11.773 1 98.38 96 ALA B CA 1
ATOM 1567 C C . ALA B 1 96 ? 0.108 -3.939 -12.188 1 98.38 96 ALA B C 1
ATOM 1569 O O . ALA B 1 96 ? -0.317 -4.086 -13.344 1 98.38 96 ALA B O 1
ATOM 1570 N N . PHE B 1 97 ? -0.63 -3.305 -11.18 1 98.44 97 PHE B N 1
ATOM 1571 C CA . PHE B 1 97 ? -1.892 -2.609 -11.406 1 98.44 97 PHE B CA 1
ATOM 1572 C C . PHE B 1 97 ? -1.892 -1.246 -10.727 1 98.44 97 PHE B C 1
ATOM 1574 O O . PHE B 1 97 ? -1.307 -1.081 -9.656 1 98.44 97 PHE B O 1
ATOM 1581 N N . PRO B 1 98 ? -2.604 -0.233 -11.266 1 97.56 98 PRO B N 1
ATOM 1582 C CA . PRO B 1 98 ? -3.213 -0.319 -12.594 1 97.56 98 PRO B CA 1
ATOM 1583 C C . PRO B 1 98 ? -2.186 -0.543 -13.703 1 97.56 98 PRO B C 1
ATOM 1585 O O . PRO B 1 98 ? -0.997 -0.273 -13.508 1 97.56 98 PRO B O 1
ATOM 1588 N N . LYS B 1 99 ? -2.666 -1.115 -14.758 1 93.56 99 LYS B N 1
ATOM 1589 C CA . LYS B 1 99 ? -1.776 -1.311 -15.898 1 93.56 99 LYS B CA 1
ATOM 1590 C C . LYS B 1 99 ? -1.401 0.024 -16.531 1 93.56 99 LYS B C 1
ATOM 1592 O O . LYS B 1 99 ? -2.115 1.017 -16.375 1 93.56 99 LYS B O 1
ATOM 1597 N N . GLY B 1 100 ? -0.145 0.08 -17.203 1 78.69 100 GLY B N 1
ATOM 1598 C CA . GLY B 1 100 ? 0.301 1.288 -17.875 1 78.69 100 GLY B CA 1
ATOM 1599 C C . GLY B 1 100 ? 1.378 2.035 -17.109 1 78.69 100 GLY B C 1
ATOM 1600 O O . GLY B 1 100 ? 1.629 1.749 -15.945 1 78.69 100 GLY B O 1
#

InterPro domains:
  IPR005545 YCII-related [PF03795] (3-94)
  IPR011008 Dimeric alpha-beta barrel [SSF54909] (1-96)
  IPR051807 Secondary metabolite biosynthesis-associated protein [PTHR33606] (2-97)

pLDDT: mean 97.69, std 2.58, range [78.06, 98.94]

Solvent-accessible surface area (backbone atoms only — not comparable to full-atom values): 10609 Å² total; per-residue (Å²): 114,50,35,32,35,36,48,31,31,41,36,85,93,27,54,70,60,46,64,70,45,38,66,63,43,49,50,56,52,47,52,35,40,74,72,70,31,46,65,34,30,29,40,23,39,70,33,90,90,35,76,88,67,29,52,54,26,34,42,36,32,37,48,37,84,40,72,67,57,46,52,58,55,51,73,69,32,53,51,51,75,71,52,24,40,71,44,75,47,75,41,46,33,50,74,60,34,62,77,130,116,50,35,33,36,37,48,32,30,40,37,84,91,28,53,69,60,46,66,68,45,38,66,61,44,50,50,55,51,48,52,36,40,73,70,70,29,46,65,33,30,29,39,22,38,70,34,91,89,36,77,87,68,29,52,54,26,34,43,37,30,36,47,37,85,41,72,67,57,45,51,59,56,52,72,69,31,53,49,51,76,72,53,23,41,72,43,75,48,75,40,48,35,50,71,60,35,60,75,128

Radius of gyration: 16.56 Å; Cα contacts (8 Å, |Δi|>4): 396; chains: 2; bounding box: 36×43×39 Å

Nearest PDB structures (foldseek):
  1mwq-assembly1_A  TM=9.357E-01  e=1.967E-12  Haemophilus influenzae
  4lbp-assembly1_A  TM=8.906E-01  e=1.337E-08  Burkholderia cepacia
  1q53-assembly1_B  TM=5.022E-01  e=5.672E-05  Arabidopsis thaliana
  3bb5-assembly2_C  TM=4.839E-01  e=6.857E-04  Jannaschia sp. CCS1
  5b0a-assembly1_B  TM=5.374E-01  e=2.821E-03  Cannabis sativa

Sequence (200 aa):
MPFFVLSCTDNEGTLEKRLAVRPQHIERLQKLDDEGRLVAAGAMPKDPNDPQAGFYGSTMIVEFDTREALDEWLKEEPFLKEGIYSHVDVKPFNKAFPKGMPFFVLSCTDNEGTLEKRLAVRPQHIERLQKLDDEGRLVAAGAMPKDPNDPQAGFYGSTMIVEFDTREALDEWLKEEPFLKEGIYSHVDVKPFNKAFPKG